Protein AF-A0A970M640-F1 (afdb_monomer_lite)

Foldseek 3Di:
DDDDDDDPPDPPVVVPPPPPCQAFADPVLLLLLLLLVCVQVVVFDQDDLVVLLVVLVVVLVVVLVVLVVVLVVVLVVLVVVLVVLQVVDDPPPVQPPDPPDPPDPDDRRADNVNSVVVSVVVNVVSVVVSVVSNVVSVVVSVVSSVVSVVSNVVRVVVSVVSSVVSSVVSVVVRHGSQLSVQSSPDNHPCSNPPVSD

Sequence (197 aa):
MNTNPLRGLLLTALLFGLAGCFPAANDDELSQMCENLIRVRAEIRVPVESELIAEIEADYTRRKEHLVNWKAREMKSWDDELDARIKALPPAGKAPKKAAATADGEEAPPTRAALEAEYAKKKQIGAEQFDSDIEALAPAKDLAMKAAREKVEAKKAEFAAAKKDCLDKARSTKVTRAQAQCRIEARDPDTYWNKCR

Structure (mmCIF, N/CA/C/O backbone):
data_AF-A0A970M640-F1
#
_entry.id   AF-A0A970M640-F1
#
loop_
_atom_site.group_PDB
_atom_site.id
_atom_site.type_symbol
_atom_site.label_atom_id
_atom_site.label_alt_id
_atom_site.label_comp_id
_atom_site.label_asym_id
_atom_site.label_entity_id
_atom_site.label_seq_id
_atom_site.pdbx_PDB_ins_code
_atom_site.Cartn_x
_atom_site.Cartn_y
_atom_site.Cartn_z
_atom_site.occupancy
_atom_site.B_iso_or_equiv
_atom_site.auth_seq_id
_atom_site.auth_comp_id
_atom_site.auth_asym_id
_atom_site.auth_atom_id
_atom_site.pdbx_PDB_model_num
ATOM 1 N N . MET A 1 1 ? -58.240 -10.510 80.362 1.00 36.94 1 MET A N 1
ATOM 2 C CA . MET A 1 1 ? -57.393 -11.600 79.836 1.00 36.94 1 MET A CA 1
ATOM 3 C C . MET A 1 1 ? -57.779 -11.854 78.389 1.00 36.94 1 MET A C 1
ATOM 5 O O . MET A 1 1 ? -58.962 -12.038 78.153 1.00 36.94 1 MET A O 1
ATOM 9 N N . ASN A 1 2 ? -56.770 -11.875 77.507 1.00 36.28 2 ASN A N 1
ATOM 10 C CA . ASN A 1 2 ? -56.717 -12.496 76.170 1.00 36.28 2 ASN A CA 1
ATOM 11 C C . ASN A 1 2 ? -57.642 -11.972 75.053 1.00 36.28 2 ASN A C 1
ATOM 13 O O . ASN A 1 2 ? -58.830 -11.807 75.268 1.00 36.28 2 ASN A O 1
ATOM 17 N N . THR A 1 3 ? -57.245 -11.804 73.785 1.00 43.50 3 THR A N 1
ATOM 18 C CA . THR A 1 3 ? -55.978 -11.496 73.078 1.00 43.50 3 THR A CA 1
ATOM 19 C C . THR A 1 3 ? -56.363 -11.300 71.597 1.00 43.50 3 THR A C 1
ATOM 21 O O . THR A 1 3 ? -57.001 -12.176 71.028 1.00 43.50 3 THR A O 1
ATOM 24 N N . ASN A 1 4 ? -55.932 -10.178 71.008 1.00 43.22 4 ASN A N 1
ATOM 25 C CA . ASN A 1 4 ? -55.575 -9.885 69.603 1.00 43.22 4 ASN A CA 1
ATOM 26 C C . ASN A 1 4 ? -56.477 -10.260 68.395 1.00 43.22 4 ASN A C 1
ATOM 28 O O . ASN A 1 4 ? -56.599 -11.434 68.044 1.00 43.22 4 ASN A O 1
ATOM 32 N N . PRO A 1 5 ? -56.878 -9.248 67.587 1.00 49.75 5 PRO A N 1
ATOM 33 C CA . PRO A 1 5 ? -57.231 -9.384 66.177 1.00 49.75 5 PRO A CA 1
ATOM 34 C C . PRO A 1 5 ? -56.005 -9.069 65.294 1.00 49.75 5 PRO A C 1
ATOM 36 O O . PRO A 1 5 ? -55.776 -7.929 64.913 1.00 49.75 5 PRO A O 1
ATOM 39 N N . LEU A 1 6 ? -55.184 -10.067 64.965 1.00 47.09 6 LEU A N 1
ATOM 40 C CA . LEU A 1 6 ? -54.030 -9.907 64.060 1.00 47.09 6 LEU A CA 1
ATOM 41 C C . LEU A 1 6 ? -53.882 -11.162 63.190 1.00 47.09 6 LEU A C 1
ATOM 43 O O . LEU A 1 6 ? -52.969 -11.964 63.360 1.00 47.09 6 LEU A O 1
ATOM 47 N N . ARG A 1 7 ? -54.828 -11.378 62.271 1.00 49.00 7 ARG A N 1
ATOM 48 C CA . ARG A 1 7 ? -54.709 -12.414 61.222 1.00 49.00 7 ARG A CA 1
ATOM 49 C C . ARG A 1 7 ? -55.055 -11.928 59.809 1.00 49.00 7 ARG A C 1
ATOM 51 O O . ARG A 1 7 ? -55.108 -12.734 58.893 1.00 49.00 7 ARG A O 1
ATOM 58 N N . GLY A 1 8 ? -55.241 -10.622 59.607 1.00 44.44 8 GLY A N 1
ATOM 59 C CA . GLY A 1 8 ? -55.666 -10.060 58.315 1.00 44.44 8 GLY A CA 1
ATOM 60 C C . GLY A 1 8 ? -54.593 -9.333 57.497 1.00 44.44 8 GLY A C 1
ATOM 61 O O . GLY A 1 8 ? -54.928 -8.764 56.468 1.00 44.44 8 GLY A O 1
ATOM 62 N N . LEU A 1 9 ? -53.330 -9.298 57.934 1.00 44.88 9 LEU A N 1
ATOM 63 C CA . LEU A 1 9 ? -52.321 -8.369 57.388 1.00 44.88 9 LEU A CA 1
ATOM 64 C C . LEU A 1 9 ? -51.018 -9.041 56.930 1.00 44.88 9 LEU A C 1
ATOM 66 O O . LEU A 1 9 ? -49.966 -8.414 56.917 1.00 44.88 9 LEU A O 1
ATOM 70 N N . LEU A 1 10 ? -51.078 -10.318 56.544 1.00 44.03 10 LEU A N 1
ATOM 71 C CA . LEU A 1 10 ? -49.895 -11.080 56.112 1.00 44.03 10 LEU A CA 1
ATOM 72 C C . LEU A 1 10 ? -49.950 -11.580 54.660 1.00 44.03 10 LEU A C 1
ATOM 74 O O . LEU A 1 10 ? -49.061 -12.317 54.250 1.00 44.03 10 LEU A O 1
ATOM 78 N N . LEU A 1 11 ? -50.937 -11.147 53.863 1.00 44.22 11 LEU A N 1
ATOM 79 C CA . LEU A 1 11 ? -51.023 -11.501 52.435 1.00 44.22 11 LEU A CA 1
ATOM 80 C C . LEU A 1 11 ? -50.794 -10.340 51.453 1.00 44.22 11 LEU A C 1
ATOM 82 O O . LEU A 1 11 ? -50.745 -10.567 50.250 1.00 44.22 11 LEU A O 1
ATOM 86 N N . THR A 1 12 ? -50.607 -9.109 51.931 1.00 47.12 12 THR A N 1
ATOM 87 C CA . THR A 1 12 ? -50.367 -7.933 51.070 1.00 47.12 12 THR A CA 1
ATOM 88 C C . THR A 1 12 ? -48.898 -7.514 50.978 1.00 47.12 12 THR A C 1
ATOM 90 O O . THR A 1 12 ? -48.547 -6.742 50.092 1.00 47.12 12 THR A O 1
ATOM 93 N N . ALA A 1 13 ? -48.009 -8.066 51.812 1.00 43.62 13 ALA A N 1
ATOM 94 C CA . ALA A 1 13 ? -46.574 -7.759 51.772 1.00 43.62 13 ALA A CA 1
ATOM 95 C C . ALA A 1 13 ? -45.778 -8.580 50.733 1.00 43.62 13 ALA A C 1
ATOM 97 O O . ALA A 1 13 ? -44.635 -8.246 50.437 1.00 43.62 13 ALA A O 1
ATOM 98 N N . LEU A 1 14 ? -46.370 -9.625 50.141 1.00 43.69 14 LEU A N 1
ATOM 99 C CA . LEU A 1 14 ? -45.707 -10.481 49.142 1.00 43.69 14 LEU A CA 1
ATOM 100 C C . LEU A 1 14 ? -45.929 -10.036 47.685 1.00 43.69 14 LEU A C 1
ATOM 102 O O . LEU A 1 14 ? -45.257 -10.541 46.794 1.00 43.69 14 LEU A O 1
ATOM 106 N N . LEU A 1 15 ? -46.812 -9.062 47.435 1.00 45.41 15 LEU A N 1
ATOM 107 C CA . LEU A 1 15 ? -47.087 -8.545 46.084 1.00 45.41 15 LEU A CA 1
ATOM 108 C C . LEU A 1 15 ? -46.339 -7.244 45.746 1.00 45.41 15 LEU A C 1
ATOM 110 O O . LEU A 1 15 ? -46.328 -6.837 44.590 1.00 45.41 15 LEU A O 1
ATOM 114 N N . PHE A 1 16 ? -45.654 -6.629 46.716 1.00 42.50 16 PHE A N 1
ATOM 115 C CA . PHE A 1 16 ? -44.828 -5.428 46.503 1.00 42.50 16 PHE A CA 1
ATOM 116 C C . PHE A 1 16 ? -43.310 -5.706 46.497 1.00 42.50 16 PHE A C 1
ATOM 118 O O . PHE A 1 16 ? -42.512 -4.779 46.397 1.00 42.50 16 PHE A O 1
ATOM 125 N N . GLY A 1 17 ? -42.900 -6.980 46.555 1.00 39.00 17 GLY A N 1
ATOM 126 C CA . GLY A 1 17 ? -41.495 -7.412 46.505 1.00 39.00 17 GLY A CA 1
ATOM 127 C C . GLY A 1 17 ? -40.932 -7.667 45.100 1.00 39.00 17 GLY A C 1
ATOM 128 O O . GLY A 1 17 ? -39.756 -7.984 44.974 1.00 39.00 17 GLY A O 1
ATOM 129 N N . LEU A 1 18 ? -41.732 -7.506 44.039 1.00 43.12 18 LEU A N 1
ATOM 130 C CA . LEU A 1 18 ? -41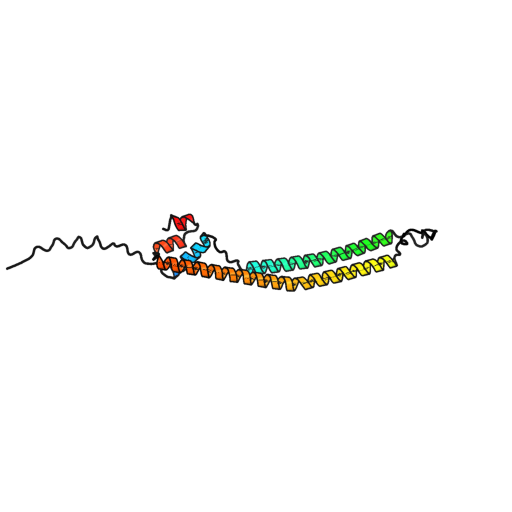.259 -7.495 42.647 1.00 43.12 18 LEU A CA 1
ATOM 131 C C . LEU A 1 18 ? -40.812 -6.081 42.241 1.00 43.12 18 LEU A C 1
ATOM 133 O O . LEU A 1 18 ? -41.150 -5.582 41.169 1.00 43.12 18 LEU A O 1
ATOM 137 N N . ALA A 1 19 ? -40.025 -5.421 43.094 1.00 47.81 19 ALA A N 1
ATOM 138 C CA . ALA A 1 19 ? -39.092 -4.425 42.593 1.00 47.81 19 ALA A CA 1
ATOM 139 C C . ALA A 1 19 ? -38.121 -5.201 41.695 1.00 47.81 19 ALA A C 1
ATOM 141 O O . ALA A 1 19 ? -37.244 -5.904 42.193 1.00 47.81 19 ALA A O 1
ATOM 142 N N . GLY A 1 20 ? -38.385 -5.174 40.386 1.00 48.38 20 GLY A N 1
ATOM 143 C CA . GLY A 1 20 ? -37.661 -5.900 39.348 1.00 48.38 20 GLY A CA 1
ATOM 144 C C . GLY A 1 20 ? -36.189 -5.517 39.328 1.00 48.38 20 GLY A C 1
ATOM 145 O O . GLY A 1 20 ? -35.756 -4.689 38.531 1.00 48.38 20 GLY A O 1
ATOM 146 N N . CYS A 1 21 ? -35.419 -6.127 40.224 1.00 60.81 21 CYS A N 1
ATOM 147 C CA . CYS A 1 21 ? -33.976 -6.034 40.273 1.00 60.81 21 CYS A CA 1
ATOM 148 C C . CYS A 1 21 ? -33.448 -6.921 39.144 1.00 60.81 21 CYS A C 1
ATOM 150 O O . CYS A 1 21 ? -33.045 -8.065 39.353 1.00 60.81 21 CYS A O 1
ATOM 152 N N . PHE A 1 22 ? -33.546 -6.425 37.910 1.00 71.81 22 PHE A N 1
ATOM 153 C CA . PHE A 1 22 ? -32.850 -7.049 36.798 1.00 71.81 22 PHE A CA 1
ATOM 154 C C . PHE A 1 22 ? -31.357 -7.033 37.132 1.00 71.81 22 PHE A C 1
ATOM 156 O O . PHE A 1 22 ? -30.834 -5.975 37.501 1.00 71.81 22 PHE A O 1
ATOM 163 N N . PRO A 1 23 ? -30.667 -8.182 37.055 1.00 84.94 23 PRO A N 1
ATOM 164 C CA . PRO A 1 23 ? -29.259 -8.240 37.404 1.00 84.94 23 PRO A CA 1
ATOM 165 C C . PRO A 1 23 ? -28.471 -7.273 36.515 1.00 84.94 23 PRO A C 1
ATOM 167 O O . PRO A 1 23 ? -28.708 -7.189 35.305 1.00 84.94 23 PRO A O 1
ATOM 170 N N . ALA A 1 24 ? -27.545 -6.531 37.124 1.00 88.44 24 ALA A N 1
ATOM 171 C CA . ALA A 1 24 ? -26.591 -5.713 36.387 1.00 88.44 24 ALA A CA 1
ATOM 172 C C . ALA A 1 24 ? -25.767 -6.606 35.446 1.00 88.44 24 ALA A C 1
ATOM 174 O O . ALA A 1 24 ? -25.471 -7.755 35.787 1.00 88.44 24 ALA A O 1
ATOM 175 N N . ALA A 1 25 ? -25.423 -6.089 34.267 1.00 92.50 25 ALA A N 1
ATOM 176 C CA . ALA A 1 25 ? -24.522 -6.790 33.361 1.00 92.50 25 ALA A CA 1
ATOM 177 C C . ALA A 1 25 ? -23.129 -6.918 33.997 1.00 92.50 25 ALA A C 1
ATOM 179 O O . ALA A 1 25 ? -22.665 -5.999 34.679 1.00 92.50 25 ALA A O 1
ATOM 180 N N . ASN A 1 26 ? -22.467 -8.052 33.777 1.00 93.88 26 ASN A N 1
ATOM 181 C CA . ASN A 1 26 ? -21.082 -8.231 34.213 1.00 93.88 26 ASN A CA 1
ATOM 182 C C . ASN A 1 26 ? -20.091 -7.558 33.239 1.00 93.88 26 ASN A C 1
ATOM 184 O O . ASN A 1 26 ? -20.469 -7.099 32.161 1.00 93.88 26 ASN A O 1
ATOM 188 N N . ASP A 1 27 ? -18.812 -7.495 33.613 1.00 92.50 27 ASP A N 1
ATOM 189 C CA . ASP A 1 27 ? -17.790 -6.811 32.809 1.00 92.50 27 ASP A CA 1
ATOM 190 C C . ASP A 1 27 ? -17.589 -7.429 31.416 1.00 92.50 27 ASP A C 1
ATOM 192 O O . ASP A 1 27 ? -17.362 -6.691 30.455 1.00 92.50 27 ASP A O 1
ATOM 196 N N . ASP A 1 28 ? -17.735 -8.748 31.275 1.00 95.69 28 ASP A N 1
ATOM 197 C CA . ASP A 1 28 ? -17.621 -9.428 29.982 1.00 95.69 28 ASP A CA 1
ATOM 198 C C . ASP A 1 28 ? -18.798 -9.078 29.062 1.00 95.69 28 ASP A C 1
ATOM 200 O O . ASP A 1 28 ? -18.599 -8.775 27.885 1.00 95.69 28 ASP A O 1
ATOM 204 N N . GLU A 1 29 ? -20.019 -9.048 29.600 1.00 95.00 29 GLU A N 1
ATOM 205 C CA . GLU A 1 29 ? -21.236 -8.648 28.887 1.00 95.00 29 GLU A CA 1
ATOM 206 C C . GLU A 1 29 ? -21.158 -7.177 28.458 1.00 95.00 29 GLU A C 1
ATOM 208 O O . GLU A 1 29 ? -21.464 -6.840 27.313 1.00 95.00 29 GLU A O 1
ATOM 213 N N . LEU A 1 30 ? -20.688 -6.289 29.337 1.00 95.19 30 LEU A N 1
ATOM 214 C CA . LEU A 1 30 ? -20.477 -4.879 29.002 1.00 95.19 30 LEU A CA 1
ATOM 215 C C . LEU A 1 30 ? -19.385 -4.702 27.938 1.00 95.19 30 LEU A C 1
ATOM 217 O O . LEU A 1 30 ? -19.545 -3.900 27.016 1.00 95.19 30 LEU A O 1
ATOM 221 N N . SER A 1 31 ? -18.299 -5.469 28.038 1.00 95.44 31 SER A N 1
ATOM 222 C CA . SER A 1 31 ? -17.196 -5.477 27.075 1.00 95.44 31 SER A CA 1
ATOM 223 C C . SER A 1 31 ? -17.670 -5.903 25.685 1.00 95.44 31 SER A C 1
ATOM 225 O O . SER A 1 31 ? -17.449 -5.169 24.722 1.00 95.44 31 SER A O 1
ATOM 227 N N . GLN A 1 32 ? -18.390 -7.024 25.586 1.00 95.50 32 GLN A N 1
ATOM 228 C CA . GLN A 1 32 ? -18.939 -7.529 24.323 1.00 95.50 32 GLN A CA 1
ATOM 229 C C . GLN A 1 32 ? -19.999 -6.589 23.740 1.00 95.50 32 GLN A C 1
ATOM 231 O O . GLN A 1 32 ? -20.018 -6.346 22.533 1.00 95.50 32 GLN A O 1
ATOM 236 N N . MET A 1 33 ? -20.857 -6.008 24.585 1.00 95.38 33 MET A N 1
ATOM 237 C CA . MET A 1 33 ? -21.838 -5.007 24.162 1.00 95.38 33 MET A CA 1
ATOM 238 C C . MET A 1 33 ? -21.145 -3.794 23.531 1.00 95.38 33 MET A C 1
ATOM 240 O O . MET A 1 33 ? -21.552 -3.337 22.463 1.00 95.38 33 MET A O 1
ATOM 244 N N . CYS A 1 34 ? -20.096 -3.277 24.175 1.00 94.75 34 CYS A N 1
ATOM 245 C CA . CYS A 1 34 ? -19.351 -2.120 23.688 1.00 94.75 34 CYS A CA 1
ATOM 246 C C . CYS A 1 34 ? -18.549 -2.416 22.417 1.00 94.75 34 CYS A C 1
ATOM 248 O O . CYS A 1 34 ? -18.514 -1.581 21.515 1.00 94.75 34 CYS A O 1
ATOM 250 N N . GLU A 1 35 ? -17.955 -3.604 22.295 1.00 92.88 35 GLU A N 1
ATOM 251 C CA . GLU A 1 35 ? -17.340 -4.044 21.037 1.00 92.88 35 GLU A CA 1
ATOM 252 C C . GLU A 1 35 ? -18.366 -4.122 19.911 1.00 92.88 35 GLU A C 1
ATOM 254 O O . GLU A 1 35 ? -18.118 -3.618 18.811 1.00 92.88 35 GLU A O 1
ATOM 259 N N . ASN A 1 36 ? -19.539 -4.703 20.191 1.00 91.88 36 ASN A N 1
ATOM 260 C CA . ASN A 1 36 ? -20.594 -4.758 19.198 1.00 91.88 36 ASN A CA 1
ATOM 261 C C . ASN A 1 36 ? -21.033 -3.347 18.813 1.00 91.88 36 ASN A C 1
ATOM 263 O O . ASN A 1 36 ? -21.089 -3.071 17.624 1.00 91.88 36 ASN A O 1
ATOM 267 N N . LEU A 1 37 ? -21.241 -2.433 19.767 1.00 91.25 37 LEU A N 1
ATOM 268 C CA . LEU A 1 37 ? -21.640 -1.050 19.491 1.00 91.25 37 LEU A CA 1
ATOM 269 C C . LEU A 1 37 ? -20.736 -0.365 18.460 1.00 91.25 37 LEU A C 1
ATOM 271 O O . LEU A 1 37 ? -21.229 0.184 17.471 1.00 91.25 37 LEU A O 1
ATOM 275 N N . ILE A 1 38 ? -19.423 -0.415 18.691 1.00 90.88 38 ILE A N 1
ATOM 276 C CA . ILE A 1 38 ? -18.422 0.201 17.810 1.00 90.88 38 ILE A CA 1
ATOM 277 C C . ILE A 1 38 ? -18.500 -0.428 16.413 1.00 90.88 38 ILE A C 1
ATOM 279 O O . ILE A 1 38 ? -18.426 0.273 15.400 1.00 90.88 38 ILE A O 1
ATOM 283 N N . ARG A 1 39 ? -18.727 -1.748 16.353 1.00 85.62 39 ARG A N 1
ATOM 284 C CA . ARG A 1 39 ? -18.902 -2.494 15.104 1.00 85.62 39 ARG A CA 1
ATOM 285 C C . ARG A 1 39 ? -20.193 -2.130 14.367 1.00 85.62 39 ARG A C 1
ATOM 287 O O . ARG A 1 39 ? -20.112 -1.830 13.179 1.00 85.62 39 ARG A O 1
ATOM 294 N N . VAL A 1 40 ? -21.364 -2.144 15.018 1.00 85.06 40 VAL A N 1
ATOM 295 C CA . VAL A 1 40 ? -22.657 -1.850 14.357 1.00 85.06 40 VAL A CA 1
ATOM 296 C C . VAL A 1 40 ? -22.751 -0.402 13.909 1.00 85.06 40 VAL A C 1
ATOM 298 O O . VAL A 1 40 ? -23.358 -0.129 12.878 1.00 85.06 40 VAL A O 1
ATOM 301 N N . ARG A 1 41 ? -22.122 0.529 14.633 1.00 81.06 41 ARG A N 1
ATOM 302 C CA . ARG A 1 41 ? -21.996 1.908 14.154 1.00 81.06 41 ARG A CA 1
ATOM 303 C C . ARG A 1 41 ? -21.001 2.063 13.003 1.00 81.06 41 ARG A C 1
ATOM 305 O O . ARG A 1 41 ? -20.998 3.105 12.357 1.00 81.06 41 ARG A O 1
ATOM 312 N N . ALA A 1 42 ? -20.164 1.052 12.756 1.00 74.25 42 ALA A N 1
ATOM 313 C CA . ALA A 1 42 ? -19.032 1.110 11.838 1.00 74.25 42 ALA A CA 1
ATOM 314 C C . ALA A 1 42 ? -18.112 2.323 12.090 1.00 74.25 42 ALA A C 1
ATOM 316 O O . ALA A 1 42 ? -17.447 2.787 11.166 1.00 74.25 42 ALA A O 1
ATOM 317 N N . GLU A 1 43 ? -18.068 2.822 13.332 1.00 73.62 43 GLU A N 1
ATOM 318 C CA . GLU A 1 43 ? -17.307 4.021 13.710 1.00 73.62 43 GLU A CA 1
ATOM 319 C C . GLU A 1 43 ? -15.810 3.801 13.511 1.00 73.62 43 GLU A C 1
ATOM 321 O O . GLU A 1 43 ? -15.103 4.678 13.020 1.00 73.62 43 GLU A O 1
ATOM 326 N N . ILE A 1 44 ? -15.335 2.604 13.860 1.00 82.25 44 ILE A N 1
ATOM 327 C CA . ILE A 1 44 ? -13.919 2.264 13.808 1.00 82.25 44 ILE A CA 1
ATOM 328 C C . ILE A 1 44 ? -13.778 0.874 13.201 1.00 82.25 44 ILE A C 1
ATOM 330 O O . ILE A 1 44 ? -14.177 -0.130 13.789 1.00 82.25 44 ILE A O 1
ATOM 334 N N . ARG A 1 45 ? -13.175 0.814 12.013 1.00 83.50 45 ARG A N 1
ATOM 335 C CA . ARG A 1 45 ? -12.705 -0.435 11.409 1.00 83.50 45 ARG A CA 1
ATOM 336 C C . ARG A 1 45 ? -11.200 -0.518 11.587 1.00 83.50 45 ARG A C 1
ATOM 338 O O . ARG A 1 45 ? -10.468 0.289 11.015 1.00 83.50 45 ARG A O 1
ATOM 345 N N . VAL A 1 46 ? -10.756 -1.486 12.381 1.00 86.81 46 VAL A N 1
ATOM 346 C CA . VAL A 1 46 ? -9.340 -1.844 12.479 1.00 86.81 46 VAL A CA 1
ATOM 347 C C . VAL A 1 46 ? -9.016 -2.731 11.274 1.00 86.81 46 VAL A C 1
ATOM 349 O O . VAL A 1 46 ? -9.625 -3.794 11.148 1.00 86.81 46 VAL A O 1
ATOM 352 N N . PRO A 1 47 ? -8.127 -2.308 10.359 1.00 88.88 47 PRO A N 1
ATOM 353 C CA . PRO A 1 47 ? -7.729 -3.145 9.234 1.00 88.88 47 PRO A CA 1
ATOM 354 C C . PRO A 1 47 ? -7.043 -4.426 9.715 1.00 88.88 47 PRO A C 1
ATOM 356 O O . PRO A 1 47 ? -6.360 -4.417 10.742 1.00 88.88 47 PRO A O 1
ATOM 359 N N . VAL A 1 48 ? -7.176 -5.506 8.947 1.00 92.38 48 VAL A N 1
ATOM 360 C CA . VAL A 1 48 ? -6.422 -6.734 9.198 1.00 92.38 48 VAL A CA 1
ATOM 361 C C . VAL A 1 48 ? -4.990 -6.524 8.710 1.00 92.38 48 VAL A C 1
ATOM 363 O O . VAL A 1 48 ? -4.745 -6.303 7.527 1.00 92.38 48 VAL A O 1
ATOM 366 N N . GLU A 1 49 ? -4.029 -6.574 9.629 1.00 92.38 49 GLU A N 1
ATOM 367 C CA . GLU A 1 49 ? -2.626 -6.268 9.326 1.00 92.38 49 GLU A CA 1
ATOM 368 C C . GLU A 1 49 ? -2.043 -7.188 8.247 1.00 92.38 49 GLU A C 1
ATOM 370 O O . GLU A 1 49 ? -1.376 -6.714 7.331 1.00 92.38 49 GLU A O 1
ATOM 375 N N . SER A 1 50 ? -2.340 -8.488 8.309 1.00 93.50 50 SER A N 1
ATOM 376 C CA . SER A 1 50 ? -1.851 -9.461 7.328 1.00 93.50 50 SER A CA 1
ATOM 377 C C . SER A 1 50 ? -2.374 -9.200 5.915 1.00 93.50 50 SER A C 1
ATOM 379 O O . SER A 1 50 ? -1.654 -9.456 4.957 1.00 93.50 50 SER A O 1
ATOM 381 N N . GLU A 1 51 ? -3.597 -8.678 5.775 1.00 95.31 51 GLU A N 1
ATOM 382 C CA . GLU A 1 51 ? -4.161 -8.317 4.467 1.00 95.31 51 GLU A CA 1
ATOM 383 C C . GLU A 1 51 ? -3.419 -7.114 3.878 1.00 95.31 51 GLU A C 1
ATOM 385 O O . GLU A 1 51 ? -2.978 -7.167 2.734 1.00 95.31 51 GLU A O 1
ATOM 390 N N . LEU A 1 52 ? -3.180 -6.073 4.684 1.00 94.25 52 LEU A N 1
ATOM 391 C CA . LEU A 1 52 ? -2.408 -4.905 4.250 1.00 94.25 52 LEU A CA 1
ATOM 392 C C . LEU A 1 52 ? -0.968 -5.269 3.867 1.00 94.25 52 LEU A C 1
ATOM 394 O O . LEU A 1 52 ? -0.449 -4.771 2.870 1.00 94.25 52 LEU A O 1
ATOM 398 N N . ILE A 1 53 ? -0.317 -6.139 4.644 1.00 94.62 53 ILE A N 1
ATOM 399 C CA . ILE A 1 53 ? 1.030 -6.632 4.327 1.00 94.62 53 ILE A CA 1
ATOM 400 C C . ILE A 1 53 ? 1.012 -7.392 2.995 1.00 94.62 53 ILE A C 1
ATOM 402 O O . ILE A 1 53 ? 1.831 -7.102 2.124 1.00 94.62 53 ILE A O 1
ATOM 406 N N . ALA A 1 54 ? 0.059 -8.307 2.800 1.00 95.88 54 ALA A N 1
ATOM 407 C CA . ALA A 1 54 ? -0.061 -9.072 1.561 1.00 95.88 54 ALA A CA 1
ATOM 408 C C . ALA A 1 54 ? -0.306 -8.171 0.336 1.00 95.88 54 ALA A C 1
ATOM 410 O O . ALA A 1 54 ? 0.280 -8.398 -0.724 1.00 95.88 54 ALA A O 1
ATOM 411 N N . GLU A 1 55 ? -1.117 -7.116 0.470 1.00 96.88 55 GLU A N 1
ATOM 412 C CA . GLU A 1 55 ? -1.326 -6.123 -0.591 1.00 96.88 55 GLU A CA 1
ATOM 413 C C . GLU A 1 55 ? -0.024 -5.403 -0.972 1.00 96.88 55 GLU A C 1
ATOM 415 O O . GLU A 1 55 ? 0.272 -5.249 -2.160 1.00 96.88 55 GLU A O 1
ATOM 420 N N . ILE A 1 56 ? 0.783 -5.008 0.018 1.00 97.38 56 ILE A N 1
ATOM 421 C CA . ILE A 1 56 ? 2.072 -4.339 -0.211 1.00 97.38 56 ILE A CA 1
ATOM 422 C C . ILE A 1 56 ? 3.076 -5.292 -0.877 1.00 97.38 56 ILE A C 1
ATOM 424 O O . ILE A 1 56 ? 3.793 -4.888 -1.794 1.00 97.38 56 ILE A O 1
ATOM 428 N N . GLU A 1 57 ? 3.131 -6.561 -0.464 1.00 97.31 57 GLU A N 1
ATOM 429 C CA . GLU A 1 57 ? 3.994 -7.570 -1.098 1.00 97.31 57 GLU A CA 1
ATOM 430 C C . GLU A 1 57 ? 3.590 -7.845 -2.552 1.00 97.31 57 GLU A C 1
ATOM 432 O O . GLU A 1 57 ? 4.450 -7.945 -3.438 1.00 97.31 57 GLU A O 1
ATOM 437 N N . ALA A 1 58 ? 2.285 -7.917 -2.818 1.00 97.56 58 ALA A N 1
ATOM 438 C CA . ALA A 1 58 ? 1.755 -8.088 -4.164 1.00 97.56 58 ALA A CA 1
ATOM 439 C C . ALA A 1 58 ? 2.061 -6.873 -5.055 1.00 97.56 58 ALA A C 1
ATOM 441 O O . ALA A 1 58 ? 2.435 -7.041 -6.218 1.00 97.56 58 ALA A O 1
ATOM 442 N N . ASP A 1 59 ? 1.934 -5.651 -4.530 1.00 97.25 59 ASP A N 1
ATOM 443 C CA . ASP A 1 59 ? 2.297 -4.428 -5.253 1.00 97.25 59 ASP A CA 1
ATOM 444 C C . ASP A 1 59 ? 3.801 -4.373 -5.559 1.00 97.25 59 ASP A C 1
ATOM 446 O O . ASP A 1 59 ? 4.187 -4.151 -6.708 1.00 97.25 59 ASP A O 1
ATOM 450 N N . TYR A 1 60 ? 4.657 -4.675 -4.577 1.00 97.25 60 TYR A N 1
ATOM 451 C CA . TYR A 1 60 ? 6.106 -4.760 -4.776 1.00 97.25 60 TYR A CA 1
ATOM 452 C C . TYR A 1 60 ? 6.473 -5.747 -5.893 1.00 97.25 60 TYR A C 1
ATOM 454 O O . TYR A 1 60 ? 7.239 -5.409 -6.801 1.00 97.25 60 TYR A O 1
ATOM 462 N N . THR A 1 61 ? 5.889 -6.947 -5.864 1.00 96.75 61 THR A N 1
ATOM 463 C CA . THR A 1 61 ? 6.133 -7.985 -6.876 1.00 96.75 61 THR A CA 1
ATOM 464 C C . THR A 1 61 ? 5.705 -7.512 -8.263 1.00 96.75 61 THR A C 1
ATOM 466 O O . THR A 1 61 ? 6.491 -7.569 -9.209 1.00 96.75 61 THR A O 1
ATOM 469 N N . ARG A 1 62 ? 4.500 -6.942 -8.373 1.00 97.56 62 ARG A N 1
ATOM 470 C CA . ARG A 1 62 ? 3.955 -6.419 -9.632 1.00 97.56 62 ARG A CA 1
ATOM 471 C C . ARG A 1 62 ? 4.820 -5.308 -10.224 1.00 97.56 62 ARG A C 1
ATOM 473 O O . ARG A 1 62 ? 5.073 -5.302 -11.427 1.00 97.56 62 ARG A O 1
ATOM 480 N N . ARG A 1 63 ? 5.286 -4.365 -9.398 1.00 96.12 63 ARG A N 1
ATOM 481 C CA . ARG A 1 63 ? 6.164 -3.270 -9.845 1.00 96.12 63 ARG A CA 1
ATOM 482 C C . ARG A 1 63 ? 7.515 -3.791 -10.311 1.00 96.12 63 ARG A C 1
ATOM 484 O O . ARG A 1 63 ? 7.999 -3.370 -11.358 1.00 96.12 63 ARG A O 1
ATOM 491 N N . LYS A 1 64 ? 8.095 -4.745 -9.581 1.00 96.62 64 LYS A N 1
ATOM 492 C CA . LYS A 1 64 ? 9.355 -5.385 -9.965 1.00 96.62 64 LYS A CA 1
ATOM 493 C C . LYS A 1 64 ? 9.235 -6.093 -11.317 1.00 96.62 64 LYS A C 1
ATOM 495 O O . LYS A 1 64 ? 10.064 -5.873 -12.196 1.00 96.62 64 LYS A O 1
ATOM 500 N N . GLU A 1 65 ? 8.190 -6.894 -11.511 1.00 96.50 65 GLU A N 1
ATOM 501 C CA . GLU A 1 65 ? 7.916 -7.556 -12.793 1.00 96.50 65 GLU A CA 1
ATOM 502 C C . GLU A 1 65 ? 7.688 -6.549 -13.921 1.00 96.50 65 GLU A C 1
ATOM 504 O O . GLU A 1 65 ? 8.199 -6.724 -15.028 1.00 96.50 65 GLU A O 1
ATOM 509 N N . HIS A 1 66 ? 6.950 -5.471 -13.646 1.00 95.75 66 HIS A N 1
ATOM 510 C CA . HIS A 1 66 ? 6.724 -4.410 -14.617 1.00 95.75 66 HIS A CA 1
ATOM 511 C C . HIS A 1 66 ? 8.038 -3.786 -15.095 1.00 95.75 66 HIS A C 1
ATOM 513 O O . HIS A 1 66 ? 8.228 -3.663 -16.305 1.00 95.75 66 HIS A O 1
ATOM 519 N N . LEU A 1 67 ? 8.951 -3.449 -14.178 1.00 95.75 67 LEU A N 1
ATOM 520 C CA . LEU A 1 67 ? 10.258 -2.884 -14.516 1.00 95.75 67 LEU A CA 1
ATOM 521 C C . LEU A 1 67 ? 11.108 -3.863 -15.328 1.00 95.75 67 LEU A C 1
ATOM 523 O O . LEU A 1 67 ? 11.701 -3.470 -16.330 1.00 95.75 67 LEU A O 1
ATOM 527 N N . VAL A 1 68 ? 11.155 -5.143 -14.939 1.00 95.00 68 VAL A N 1
ATOM 528 C CA . VAL A 1 68 ? 11.919 -6.169 -15.676 1.00 95.00 68 VAL A CA 1
ATOM 529 C C . VAL A 1 68 ? 11.394 -6.303 -17.105 1.00 95.00 68 VAL A C 1
ATOM 531 O O . VAL A 1 68 ? 12.166 -6.281 -18.066 1.00 95.00 68 VAL A O 1
ATOM 534 N N . ASN A 1 69 ? 10.072 -6.373 -17.254 1.00 95.69 69 ASN A N 1
ATOM 535 C CA . ASN A 1 69 ? 9.427 -6.436 -18.560 1.00 95.69 69 ASN A CA 1
ATOM 536 C C . ASN A 1 69 ? 9.651 -5.156 -19.371 1.00 95.69 69 ASN A C 1
ATOM 538 O O . ASN A 1 69 ? 9.850 -5.224 -20.582 1.00 95.69 69 ASN A O 1
ATOM 542 N N . TRP A 1 70 ? 9.621 -3.992 -18.723 1.00 94.12 70 TRP A N 1
ATOM 543 C CA . TRP A 1 70 ? 9.917 -2.714 -19.356 1.00 94.12 70 TRP A CA 1
ATOM 544 C C . TRP A 1 70 ? 11.354 -2.672 -19.887 1.00 94.12 70 TRP A C 1
ATOM 546 O O . TRP A 1 70 ? 11.523 -2.431 -21.080 1.00 94.12 70 TRP A O 1
ATOM 556 N N . LYS A 1 71 ? 12.363 -3.037 -19.079 1.00 94.25 71 LYS A N 1
ATOM 557 C CA . LYS A 1 71 ? 13.773 -3.101 -19.513 1.00 94.25 71 LYS A CA 1
ATOM 558 C C . LYS A 1 71 ? 13.939 -4.005 -20.728 1.00 94.25 71 LYS A C 1
ATOM 560 O O . LYS A 1 71 ? 14.573 -3.615 -21.702 1.00 94.25 71 LYS A O 1
ATOM 565 N N . ALA A 1 72 ? 13.351 -5.201 -20.694 1.00 94.06 72 ALA A N 1
ATOM 566 C CA . ALA A 1 72 ? 13.442 -6.143 -21.806 1.00 94.06 72 ALA A CA 1
ATOM 567 C C . ALA A 1 72 ? 12.829 -5.579 -23.100 1.00 94.06 72 ALA A C 1
ATOM 569 O O . ALA A 1 72 ? 13.412 -5.736 -24.174 1.00 94.06 72 ALA A O 1
ATOM 570 N N . ARG A 1 73 ? 11.676 -4.899 -23.006 1.00 95.06 73 ARG A N 1
ATOM 571 C CA . ARG A 1 73 ? 11.031 -4.261 -24.163 1.00 95.06 73 ARG A CA 1
ATOM 572 C C . ARG A 1 73 ? 11.841 -3.086 -24.702 1.00 95.06 73 ARG A C 1
ATOM 574 O O . ARG A 1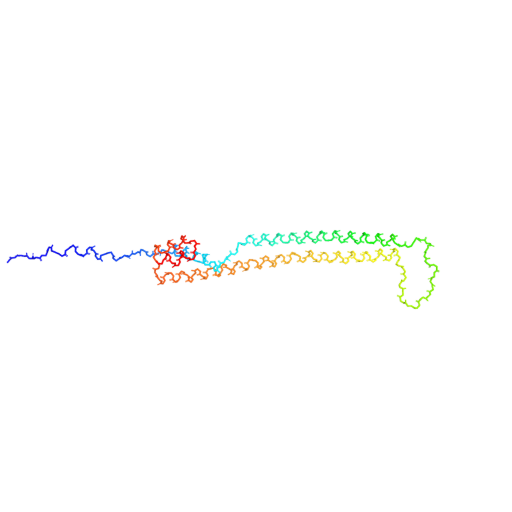 73 ? 12.045 -3.031 -25.908 1.00 95.06 73 ARG A O 1
ATOM 581 N N . GLU A 1 74 ? 12.314 -2.191 -23.840 1.00 94.25 74 GLU A N 1
ATOM 582 C CA . GLU A 1 74 ? 13.076 -1.008 -24.260 1.00 94.25 74 GLU A CA 1
ATOM 583 C C . GLU A 1 74 ? 14.396 -1.397 -24.924 1.00 94.25 74 GLU A C 1
ATOM 585 O O . GLU A 1 74 ? 14.664 -0.958 -26.041 1.00 94.25 74 GLU A O 1
ATOM 590 N N . MET A 1 75 ? 15.172 -2.296 -24.303 1.00 92.50 75 MET A N 1
ATOM 591 C CA . MET A 1 75 ? 16.454 -2.747 -24.858 1.00 92.50 75 MET A CA 1
ATOM 592 C C . MET A 1 75 ? 16.277 -3.358 -26.246 1.00 92.50 75 MET A C 1
ATOM 594 O O . MET A 1 75 ? 17.047 -3.046 -27.150 1.00 92.50 75 MET A O 1
ATOM 598 N N . LYS A 1 76 ? 15.229 -4.172 -26.425 1.00 94.50 76 LYS A N 1
ATOM 599 C CA . LYS A 1 76 ? 14.884 -4.729 -27.731 1.00 94.50 76 LYS A CA 1
ATOM 600 C C . LYS A 1 76 ? 14.450 -3.641 -28.714 1.00 94.50 76 LYS A C 1
ATOM 602 O O . LYS A 1 76 ? 14.900 -3.647 -29.850 1.00 94.50 76 LYS A O 1
ATOM 607 N N . SER A 1 77 ? 13.599 -2.709 -28.286 1.00 96.12 77 SER A N 1
ATOM 608 C CA . SER A 1 77 ? 13.105 -1.643 -29.162 1.00 96.12 77 SER A CA 1
ATOM 609 C C . SER A 1 77 ? 14.238 -0.769 -29.699 1.00 96.12 77 SER A C 1
ATOM 611 O O . SER A 1 77 ? 14.211 -0.383 -30.861 1.00 96.12 77 SER A O 1
ATOM 613 N N . TRP A 1 78 ? 15.265 -0.514 -28.884 1.00 95.19 78 TRP A N 1
ATOM 614 C CA . TRP A 1 78 ? 16.443 0.245 -29.291 1.00 95.19 78 TRP A CA 1
ATOM 615 C C . TRP A 1 78 ? 17.342 -0.547 -30.240 1.00 95.19 78 TRP A C 1
ATOM 617 O O . TRP A 1 78 ? 17.893 0.045 -31.165 1.00 95.19 78 TRP A O 1
ATOM 627 N N . ASP A 1 79 ? 17.457 -1.866 -30.059 1.00 95.25 79 A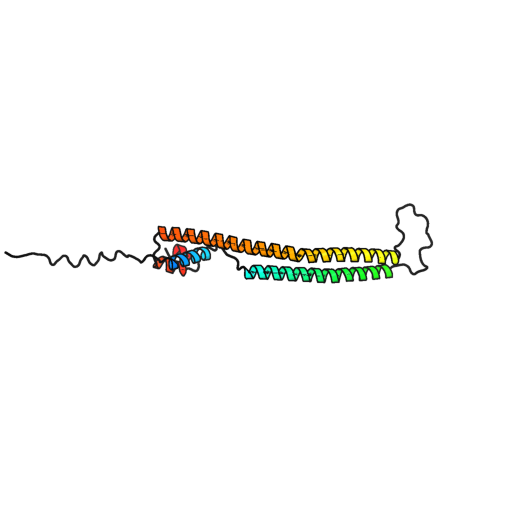SP A N 1
ATOM 628 C CA . ASP A 1 79 ? 18.163 -2.734 -31.009 1.00 95.25 79 ASP A CA 1
ATOM 629 C C . ASP A 1 79 ? 17.440 -2.776 -32.369 1.00 95.25 79 ASP A C 1
ATOM 631 O O . ASP A 1 79 ? 18.068 -2.588 -33.411 1.00 95.25 79 ASP A O 1
ATOM 635 N N . ASP A 1 80 ? 16.111 -2.921 -32.364 1.00 96.69 80 ASP A N 1
ATOM 636 C CA . ASP A 1 80 ? 15.281 -2.903 -33.576 1.00 96.69 80 ASP A CA 1
ATOM 637 C C . ASP A 1 80 ? 15.362 -1.537 -34.300 1.00 96.69 80 ASP A C 1
ATOM 639 O O . ASP A 1 80 ? 15.435 -1.467 -35.532 1.00 96.69 80 ASP A O 1
ATOM 643 N N . GLU A 1 81 ? 15.378 -0.436 -33.540 1.00 95.25 81 GLU A N 1
ATOM 644 C CA . GLU A 1 81 ? 15.510 0.932 -34.052 1.00 95.25 81 GLU A CA 1
ATOM 645 C C . GLU A 1 81 ? 16.895 1.173 -34.682 1.00 95.25 81 GLU A C 1
ATOM 647 O O . GLU A 1 81 ? 16.982 1.719 -35.789 1.00 95.25 81 GLU A O 1
ATOM 652 N N . LEU A 1 82 ? 17.972 0.716 -34.031 1.00 94.81 82 LEU A N 1
ATOM 653 C CA . LEU A 1 82 ? 19.332 0.775 -34.572 1.00 94.81 82 LEU A CA 1
ATOM 654 C C . LEU A 1 82 ? 19.431 0.007 -35.896 1.00 94.81 82 LEU A C 1
ATOM 656 O O . LEU A 1 82 ? 19.928 0.550 -36.886 1.00 94.81 82 LEU A O 1
ATOM 660 N N . ASP A 1 83 ? 18.910 -1.219 -35.947 1.00 94.88 83 ASP A N 1
ATOM 661 C CA . ASP A 1 83 ? 18.901 -2.049 -37.153 1.00 94.88 83 ASP A CA 1
ATOM 662 C C . ASP A 1 83 ? 18.161 -1.376 -38.314 1.00 94.88 83 ASP A C 1
ATOM 664 O O . ASP A 1 83 ? 18.621 -1.408 -39.462 1.00 94.88 83 ASP A O 1
ATOM 668 N N . ALA A 1 84 ? 17.016 -0.749 -38.034 1.00 94.94 84 ALA A N 1
ATOM 669 C CA . ALA A 1 84 ? 16.259 -0.003 -39.031 1.00 94.94 84 ALA A CA 1
ATOM 670 C C . ALA A 1 84 ? 17.054 1.201 -39.561 1.00 94.94 84 ALA A C 1
ATOM 672 O O . ALA A 1 84 ? 17.120 1.405 -40.778 1.00 94.94 84 ALA A O 1
ATOM 673 N N . ARG A 1 85 ? 17.712 1.966 -38.677 1.00 91.50 85 ARG A N 1
ATOM 674 C CA . ARG A 1 85 ? 18.530 3.124 -39.075 1.00 91.50 85 ARG A CA 1
ATOM 675 C C . ARG A 1 85 ? 19.771 2.709 -39.859 1.00 91.50 85 ARG A C 1
ATOM 677 O O . ARG A 1 85 ? 20.071 3.350 -40.861 1.00 91.50 85 ARG A O 1
ATOM 684 N N . ILE A 1 86 ? 20.439 1.613 -39.486 1.00 91.38 86 ILE A N 1
ATOM 685 C CA . ILE A 1 86 ? 21.571 1.058 -40.246 1.00 91.38 86 ILE A CA 1
ATOM 686 C C . ILE A 1 86 ? 21.124 0.607 -41.643 1.00 91.38 86 ILE A C 1
ATOM 688 O O . ILE A 1 86 ? 21.809 0.904 -42.620 1.00 91.38 86 ILE A O 1
ATOM 692 N N . LYS A 1 87 ? 19.974 -0.071 -41.769 1.00 90.00 87 LYS A N 1
ATOM 693 C CA . LYS A 1 87 ? 19.417 -0.488 -43.074 1.00 90.00 87 LYS A CA 1
ATOM 694 C C . LYS A 1 87 ? 19.036 0.696 -43.966 1.00 90.00 87 LYS A C 1
ATOM 696 O O . LYS A 1 87 ? 19.085 0.566 -45.185 1.00 90.00 87 LYS A O 1
ATOM 701 N N . ALA A 1 88 ? 18.660 1.826 -43.370 1.00 88.25 88 ALA A N 1
ATOM 702 C CA . ALA A 1 88 ? 18.333 3.056 -44.084 1.00 88.25 88 ALA A CA 1
ATOM 703 C C . ALA A 1 88 ? 19.571 3.857 -44.535 1.00 88.25 88 ALA A C 1
ATOM 705 O O . ALA A 1 88 ? 19.426 4.813 -45.300 1.00 88.25 88 ALA A O 1
ATOM 706 N N . LEU A 1 89 ? 20.784 3.491 -44.092 1.00 84.75 89 LEU A N 1
ATOM 707 C CA . LEU A 1 89 ? 22.004 4.165 -44.530 1.00 84.75 89 LEU A CA 1
ATOM 708 C C . LEU A 1 89 ? 22.266 3.926 -46.026 1.00 84.75 89 LEU A C 1
ATOM 710 O O . LEU A 1 89 ? 22.071 2.814 -46.526 1.00 84.75 89 LEU A O 1
ATOM 714 N N . PRO A 1 90 ? 22.761 4.940 -46.761 1.00 78.62 90 PRO A N 1
ATOM 715 C CA . PRO A 1 90 ? 23.138 4.760 -48.155 1.00 78.62 90 PRO A CA 1
ATOM 716 C C . PRO A 1 90 ? 24.245 3.697 -48.283 1.00 78.62 90 PRO A C 1
ATOM 718 O O . PRO A 1 90 ? 25.152 3.643 -47.448 1.00 78.62 90 PRO A O 1
ATOM 721 N N . PRO A 1 91 ? 24.216 2.856 -49.336 1.00 71.06 91 PRO A N 1
ATOM 722 C CA . PRO A 1 91 ? 25.221 1.819 -49.530 1.00 71.06 91 PRO A CA 1
ATOM 723 C C . PRO A 1 91 ? 26.618 2.436 -49.658 1.00 71.06 91 PRO A C 1
ATOM 725 O O . PRO A 1 91 ? 26.797 3.481 -50.296 1.00 71.06 91 PRO A O 1
ATOM 728 N N . ALA A 1 92 ? 27.614 1.770 -49.067 1.00 60.56 92 ALA A N 1
ATOM 729 C CA . ALA A 1 92 ? 29.007 2.204 -49.101 1.00 60.56 92 ALA A CA 1
ATOM 730 C C . ALA A 1 92 ? 29.445 2.491 -50.552 1.00 60.56 92 ALA A C 1
ATOM 732 O O . ALA A 1 92 ? 29.324 1.639 -51.430 1.00 60.56 92 ALA A O 1
ATOM 733 N N . GLY A 1 93 ? 29.900 3.721 -50.815 1.00 53.97 93 GLY A N 1
ATOM 734 C CA . GLY A 1 93 ? 30.289 4.186 -52.155 1.00 53.97 93 GLY A CA 1
ATOM 735 C C . GLY A 1 93 ? 29.237 5.011 -52.912 1.00 53.97 93 GLY A C 1
ATOM 736 O O . GLY A 1 93 ? 29.566 5.596 -53.942 1.00 53.97 93 GLY A O 1
ATOM 737 N N . LYS A 1 94 ? 28.006 5.139 -52.392 1.00 53.72 94 LYS A N 1
ATOM 738 C CA . LYS A 1 94 ? 26.997 6.119 -52.846 1.00 53.72 94 LYS A CA 1
ATOM 739 C C . LYS A 1 94 ? 26.742 7.209 -51.799 1.00 53.72 94 LYS A C 1
ATOM 741 O O . LYS A 1 94 ? 25.625 7.703 -51.675 1.00 53.72 94 LYS A O 1
ATOM 746 N N . ALA A 1 95 ? 27.771 7.587 -51.038 1.00 54.72 95 ALA A N 1
ATOM 747 C CA . ALA A 1 95 ? 27.714 8.835 -50.286 1.00 54.72 95 ALA A CA 1
ATOM 748 C C . ALA A 1 95 ? 27.459 9.978 -51.291 1.00 54.72 95 ALA A C 1
ATOM 750 O O . ALA A 1 95 ? 28.082 9.975 -52.362 1.00 54.72 95 ALA A O 1
ATOM 751 N N . PRO A 1 96 ? 26.529 10.909 -51.022 1.00 52.16 96 PRO A N 1
ATOM 752 C CA . PRO A 1 96 ? 26.221 11.984 -51.956 1.00 52.16 96 PRO A CA 1
ATOM 753 C C . PRO A 1 96 ? 27.511 12.723 -52.336 1.00 52.16 96 PRO A C 1
ATOM 755 O O . PRO A 1 96 ? 28.217 13.257 -51.482 1.00 52.16 96 PRO A O 1
ATOM 758 N N . LYS A 1 97 ? 27.847 12.729 -53.635 1.00 51.72 97 LYS A N 1
ATOM 759 C CA . LYS A 1 97 ? 28.952 13.510 -54.216 1.00 51.72 97 LYS A CA 1
ATOM 760 C C . LYS A 1 97 ? 28.603 15.002 -54.161 1.00 51.72 97 LYS A C 1
ATOM 762 O O . LYS A 1 97 ? 28.327 15.610 -55.188 1.00 51.72 97 LYS A O 1
ATOM 767 N N . LYS A 1 98 ? 28.564 15.579 -52.965 1.00 47.69 98 LYS A N 1
ATOM 768 C CA . LYS A 1 98 ? 28.693 17.014 -52.703 1.00 47.69 98 LYS A CA 1
ATOM 769 C C . LYS A 1 98 ? 28.822 17.205 -51.194 1.00 47.69 98 LYS A C 1
ATOM 771 O O . LYS A 1 98 ? 27.851 17.469 -50.503 1.00 47.69 98 LYS A O 1
ATOM 776 N N . ALA A 1 99 ? 30.059 17.161 -50.711 1.00 47.84 99 ALA A N 1
ATOM 777 C CA . ALA A 1 99 ? 30.470 18.108 -49.684 1.00 47.84 99 ALA A CA 1
ATOM 778 C C . ALA A 1 99 ? 30.601 19.479 -50.375 1.00 47.84 99 ALA A C 1
ATOM 780 O O . ALA A 1 99 ? 31.697 19.947 -50.666 1.00 47.84 99 ALA A O 1
ATOM 781 N N . ALA A 1 100 ? 29.472 20.065 -50.780 1.00 42.72 100 ALA A N 1
ATOM 782 C CA . ALA A 1 100 ? 29.416 21.500 -50.990 1.00 42.72 100 ALA A CA 1
ATOM 783 C C . ALA A 1 100 ? 29.150 22.072 -49.605 1.00 42.72 100 ALA A C 1
ATOM 785 O O . ALA A 1 100 ? 28.194 21.649 -48.965 1.00 42.72 100 ALA A O 1
ATOM 786 N N . ALA A 1 101 ? 30.023 22.958 -49.133 1.00 49.72 101 ALA A N 1
ATOM 787 C CA . ALA A 1 101 ? 29.803 23.697 -47.903 1.00 49.72 101 ALA A CA 1
ATOM 788 C C . ALA A 1 101 ? 28.436 24.393 -47.985 1.00 49.72 101 ALA A C 1
ATOM 790 O O . ALA A 1 101 ? 28.295 25.411 -48.663 1.00 49.72 101 ALA A O 1
ATOM 791 N N . THR A 1 102 ? 27.423 23.817 -47.347 1.00 44.56 102 THR A N 1
ATOM 792 C CA . THR A 1 102 ? 26.189 24.514 -47.028 1.00 44.56 102 THR A CA 1
ATOM 793 C C . THR A 1 102 ? 26.453 25.263 -45.734 1.00 44.56 102 THR A C 1
ATOM 795 O O . THR A 1 102 ? 26.583 24.699 -44.650 1.00 44.56 102 THR A O 1
ATOM 798 N N . ALA A 1 103 ? 26.624 26.572 -45.881 1.00 50.19 103 ALA A N 1
ATOM 799 C CA . ALA A 1 103 ? 26.351 27.505 -44.810 1.00 50.19 103 ALA A CA 1
ATOM 800 C C . ALA A 1 103 ? 24.853 27.385 -44.505 1.00 50.19 103 ALA A C 1
ATOM 802 O O . ALA A 1 103 ? 24.066 27.968 -45.230 1.00 50.19 103 ALA A O 1
ATOM 803 N N . ASP A 1 104 ? 24.503 26.497 -43.574 1.00 46.56 104 ASP A N 1
ATOM 804 C CA . ASP A 1 104 ? 23.256 26.436 -42.796 1.00 46.56 104 ASP A CA 1
ATOM 805 C C . ASP A 1 104 ? 23.194 25.059 -42.123 1.00 46.56 104 ASP A C 1
ATOM 807 O O . ASP A 1 104 ? 22.608 24.139 -42.670 1.00 46.56 104 ASP A O 1
ATOM 811 N N . GLY A 1 105 ? 23.864 24.904 -40.972 1.00 47.56 105 GLY A N 1
ATOM 812 C CA . GLY A 1 105 ? 23.545 23.947 -39.893 1.00 47.56 105 GLY A CA 1
ATOM 813 C C . GLY A 1 105 ? 23.163 22.486 -40.199 1.00 47.56 105 GLY A C 1
ATOM 814 O O . GLY A 1 105 ? 22.618 21.840 -39.309 1.00 47.56 105 GLY A O 1
ATOM 815 N N . GLU A 1 106 ? 23.396 21.957 -41.399 1.00 46.50 106 GLU A N 1
ATOM 816 C CA . GLU A 1 106 ? 22.891 20.647 -41.807 1.00 46.50 106 GLU A CA 1
ATOM 817 C C . GLU A 1 106 ? 23.918 19.566 -41.455 1.00 46.50 106 GLU A C 1
ATOM 819 O O . GLU A 1 106 ? 25.000 19.461 -42.040 1.00 46.50 106 GLU A O 1
ATOM 824 N N . GLU A 1 107 ? 23.591 18.810 -40.409 1.00 49.94 107 GLU A N 1
A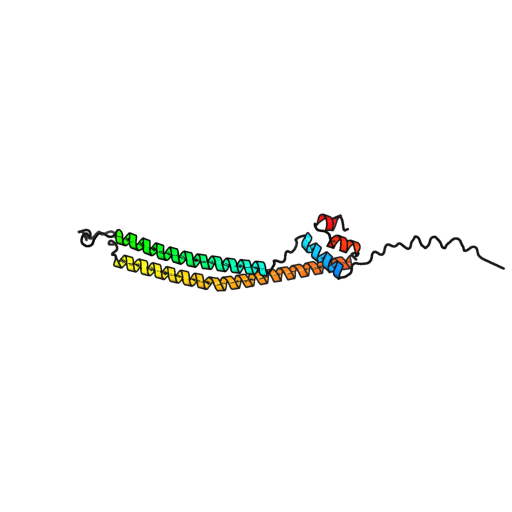TOM 825 C CA . GLU A 1 107 ? 24.420 17.757 -39.836 1.00 49.94 107 GLU A CA 1
ATOM 826 C C . GLU A 1 107 ? 24.669 16.658 -40.882 1.00 49.94 107 GLU A C 1
ATOM 828 O O . GLU A 1 107 ? 23.740 16.154 -41.519 1.00 49.94 107 GLU A O 1
ATOM 833 N N . ALA A 1 108 ? 25.940 16.300 -41.096 1.00 56.00 108 ALA A N 1
ATOM 834 C CA . ALA A 1 108 ? 26.309 15.248 -42.038 1.00 56.00 108 ALA A CA 1
ATOM 835 C C . ALA A 1 108 ? 25.525 13.954 -41.730 1.00 56.00 108 ALA A C 1
ATOM 837 O O . ALA A 1 108 ? 25.329 13.634 -40.555 1.00 56.00 108 ALA A O 1
ATOM 838 N N . PRO A 1 109 ? 25.097 13.181 -42.751 1.00 62.44 109 PRO A N 1
ATOM 839 C CA . PRO A 1 109 ? 24.301 11.983 -42.521 1.00 62.44 109 PRO A CA 1
ATOM 840 C C . PRO A 1 109 ? 25.037 11.031 -41.563 1.00 62.44 109 PRO A C 1
ATOM 842 O O . PRO A 1 109 ? 26.241 10.802 -41.737 1.00 62.44 109 PRO A O 1
ATOM 845 N N . PRO A 1 110 ? 24.340 10.478 -40.554 1.00 74.62 110 PRO A N 1
ATOM 846 C CA . PRO A 1 110 ? 24.976 9.709 -39.496 1.00 74.62 110 PRO A CA 1
ATOM 847 C C . PRO A 1 110 ? 25.661 8.470 -40.074 1.00 74.62 110 PRO A C 1
ATOM 849 O O . PRO A 1 110 ? 25.123 7.778 -40.937 1.00 74.62 110 PRO A O 1
ATOM 852 N N . THR A 1 111 ? 26.872 8.179 -39.605 1.00 85.88 111 THR A N 1
ATOM 853 C CA . THR A 1 111 ? 27.577 6.951 -39.989 1.00 85.88 111 THR A CA 1
ATOM 854 C C . THR A 1 111 ? 27.075 5.775 -39.158 1.00 85.88 111 THR A C 1
ATOM 856 O O . THR A 1 111 ? 26.571 5.955 -38.050 1.00 85.88 111 THR A O 1
ATOM 859 N N . ARG A 1 112 ? 27.274 4.545 -39.648 1.00 87.69 112 ARG A N 1
ATOM 860 C CA . ARG A 1 112 ? 26.979 3.330 -38.874 1.00 87.69 112 ARG A CA 1
ATOM 861 C C . ARG A 1 112 ? 27.630 3.357 -37.484 1.00 87.69 112 ARG A C 1
ATOM 863 O O . ARG A 1 112 ? 26.953 3.087 -36.504 1.00 87.69 112 ARG A O 1
ATOM 870 N N . ALA A 1 113 ? 28.904 3.743 -37.405 1.00 88.38 113 ALA A N 1
ATOM 871 C CA . ALA A 1 113 ? 29.634 3.829 -36.141 1.00 88.38 113 ALA A CA 1
ATOM 872 C C . ALA A 1 113 ? 29.064 4.905 -35.197 1.00 88.38 113 ALA A C 1
ATOM 874 O O . ALA A 1 113 ? 29.021 4.696 -33.988 1.00 88.38 113 ALA A O 1
ATOM 875 N N . ALA A 1 114 ? 28.599 6.040 -35.738 1.00 88.50 114 ALA A N 1
ATOM 876 C CA . ALA A 1 114 ? 27.951 7.081 -34.941 1.00 88.50 114 ALA A CA 1
ATOM 877 C C . ALA A 1 114 ? 26.617 6.595 -34.352 1.00 88.50 114 ALA A C 1
ATOM 879 O O . ALA A 1 114 ? 26.368 6.808 -33.169 1.00 88.50 114 ALA A O 1
ATOM 880 N N . LEU A 1 115 ? 25.806 5.883 -35.145 1.00 90.69 115 LEU A N 1
ATOM 881 C CA . LEU A 1 115 ? 24.561 5.274 -34.668 1.00 90.69 115 LEU A CA 1
ATOM 882 C C . LEU A 1 115 ? 24.838 4.201 -33.608 1.00 90.69 115 LEU A C 1
ATOM 884 O O . LEU A 1 115 ? 24.250 4.232 -32.536 1.00 90.69 115 LEU A O 1
ATOM 888 N N . GLU A 1 116 ? 25.771 3.281 -33.848 1.00 93.12 116 GLU A N 1
ATOM 889 C CA . GLU A 1 116 ? 26.121 2.247 -32.863 1.00 93.12 116 GLU A CA 1
ATOM 890 C C . GLU A 1 116 ? 26.576 2.866 -31.524 1.00 93.12 116 GLU A C 1
ATOM 892 O O . GLU A 1 116 ? 26.149 2.411 -30.462 1.00 93.12 116 GLU A O 1
ATOM 897 N N . ALA A 1 117 ? 27.363 3.949 -31.554 1.00 93.50 117 ALA A N 1
ATOM 898 C CA . ALA A 1 117 ? 27.779 4.673 -30.351 1.00 93.50 117 ALA A CA 1
ATOM 899 C C . ALA A 1 117 ? 26.621 5.416 -29.651 1.00 93.50 117 ALA A C 1
ATOM 901 O O . ALA A 1 117 ? 26.530 5.392 -28.420 1.00 93.50 117 ALA A O 1
ATOM 902 N N . GLU A 1 118 ? 25.723 6.053 -30.412 1.00 92.88 118 GLU A N 1
ATOM 903 C CA . GLU A 1 118 ? 24.523 6.725 -29.892 1.00 92.88 118 GLU A CA 1
ATOM 904 C C . GLU A 1 118 ? 23.627 5.736 -29.130 1.00 92.88 118 GLU A C 1
ATOM 906 O O . GLU A 1 118 ? 23.275 5.968 -27.969 1.00 92.88 118 GLU A O 1
ATOM 911 N N . TYR A 1 119 ? 23.312 4.594 -29.749 1.00 94.12 119 TYR A N 1
ATOM 912 C CA . TYR A 1 119 ? 22.444 3.581 -29.147 1.00 94.12 119 TYR A CA 1
ATOM 913 C C . TYR A 1 119 ? 23.133 2.832 -28.005 1.00 94.12 119 TYR A C 1
ATOM 915 O O . TYR A 1 119 ? 22.469 2.505 -27.023 1.00 94.12 119 TYR A O 1
ATOM 923 N N . ALA A 1 120 ? 24.456 2.633 -28.051 1.00 94.75 120 ALA A N 1
ATOM 924 C CA . ALA A 1 120 ? 25.203 2.109 -26.907 1.00 94.75 120 ALA A CA 1
ATOM 925 C C . ALA A 1 120 ? 25.060 3.021 -25.675 1.00 94.75 120 ALA A C 1
ATOM 927 O O . ALA A 1 120 ? 24.755 2.540 -24.582 1.00 94.75 120 ALA A O 1
ATOM 928 N N . LYS A 1 121 ? 25.188 4.343 -25.856 1.00 94.75 121 LYS A N 1
ATOM 929 C CA . LYS A 1 121 ? 24.985 5.319 -24.776 1.00 94.75 121 LYS A CA 1
ATOM 930 C C . LYS A 1 121 ? 23.535 5.335 -24.282 1.00 94.75 121 LYS A C 1
ATOM 932 O O . LYS A 1 121 ? 23.307 5.360 -23.075 1.00 94.75 121 LYS A O 1
ATOM 937 N N . LYS A 1 122 ? 22.553 5.276 -25.190 1.00 93.81 122 LYS A N 1
ATOM 938 C CA . LYS A 1 122 ? 21.118 5.194 -24.848 1.00 93.81 122 LYS A CA 1
ATOM 939 C C . LYS A 1 122 ? 20.820 3.957 -23.990 1.00 93.81 122 LYS A C 1
ATOM 941 O O . LYS A 1 122 ? 20.189 4.078 -22.942 1.00 93.81 122 LYS A O 1
ATOM 946 N N . LYS A 1 123 ? 21.351 2.792 -24.385 1.00 94.12 123 LYS A N 1
ATOM 947 C CA . LYS A 1 123 ? 21.243 1.532 -23.631 1.00 94.12 123 LYS A CA 1
ATOM 948 C C . LYS A 1 123 ? 21.877 1.630 -22.250 1.00 94.12 123 LYS A C 1
ATOM 950 O O . LYS A 1 123 ? 21.281 1.156 -21.289 1.00 94.12 123 LYS A O 1
ATOM 955 N N . GLN A 1 124 ? 23.046 2.258 -22.139 1.00 95.00 124 GLN A N 1
ATOM 956 C CA . GLN A 1 124 ? 23.707 2.455 -20.851 1.00 95.00 124 GLN A CA 1
ATOM 957 C C . GLN A 1 124 ? 22.851 3.304 -19.901 1.00 95.00 124 GLN A C 1
ATOM 959 O O . GLN A 1 124 ? 22.564 2.859 -18.795 1.00 95.00 124 GLN A O 1
ATOM 964 N N . ILE A 1 125 ? 22.373 4.468 -20.353 1.00 93.56 125 ILE A N 1
ATOM 965 C CA . ILE A 1 125 ? 21.515 5.350 -19.543 1.00 93.56 125 ILE 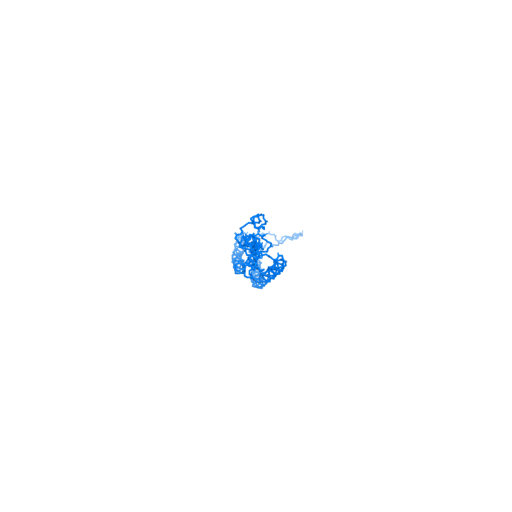A CA 1
ATOM 966 C C . ILE A 1 125 ? 20.240 4.615 -19.110 1.00 93.56 125 ILE A C 1
ATOM 968 O O . ILE A 1 125 ? 19.843 4.672 -17.949 1.00 93.56 125 ILE A O 1
ATOM 972 N N . GLY A 1 126 ? 19.606 3.882 -20.029 1.00 92.81 126 GLY A N 1
ATOM 973 C CA . GLY A 1 126 ? 18.422 3.083 -19.714 1.00 92.81 126 GLY A CA 1
ATOM 974 C C . GLY A 1 126 ? 18.680 1.968 -18.700 1.00 92.81 126 GLY A C 1
ATOM 975 O O . GLY A 1 126 ? 17.816 1.673 -17.875 1.00 92.81 126 GLY A O 1
ATOM 976 N N . ALA A 1 127 ? 19.858 1.340 -18.749 1.00 93.25 127 ALA A N 1
ATOM 977 C CA . ALA A 1 127 ? 20.251 0.317 -17.788 1.00 93.25 127 ALA A CA 1
ATOM 978 C C . ALA A 1 127 ? 20.476 0.913 -16.393 1.00 93.25 127 ALA A C 1
ATOM 980 O O . ALA A 1 127 ? 19.935 0.373 -15.432 1.00 93.25 127 ALA A O 1
ATOM 981 N N . GLU A 1 128 ? 21.185 2.042 -16.306 1.00 95.19 128 GLU A N 1
ATOM 982 C CA . GLU A 1 128 ? 21.422 2.775 -15.056 1.00 95.19 128 GLU A CA 1
ATOM 983 C C . GLU A 1 128 ? 20.102 3.236 -14.415 1.00 95.19 128 GLU A C 1
ATOM 985 O O . GLU A 1 128 ? 19.899 3.049 -13.215 1.00 95.19 128 GLU A O 1
ATOM 990 N N . GLN A 1 129 ? 19.167 3.762 -15.216 1.00 94.69 129 GLN A N 1
ATOM 991 C CA . GLN A 1 129 ? 17.840 4.149 -14.731 1.00 94.69 129 GLN A CA 1
ATOM 992 C C . GLN A 1 129 ? 17.066 2.947 -14.179 1.00 94.69 129 GLN A C 1
ATOM 994 O O . GLN A 1 129 ? 16.513 3.019 -13.085 1.00 94.69 129 GLN A O 1
ATOM 999 N N . PHE A 1 130 ? 17.054 1.824 -14.903 1.00 94.88 130 PHE A N 1
ATOM 1000 C CA . PHE A 1 130 ? 16.396 0.611 -14.423 1.00 94.88 130 PHE A CA 1
ATOM 1001 C C . PHE A 1 130 ? 16.992 0.114 -13.102 1.00 94.88 130 PHE A C 1
ATOM 1003 O O . PHE A 1 130 ? 16.240 -0.276 -12.209 1.00 94.88 130 PHE A O 1
ATOM 1010 N N . ASP A 1 131 ? 18.323 0.084 -12.989 1.00 94.94 131 ASP A N 1
ATOM 1011 C CA . ASP A 1 131 ? 18.987 -0.407 -11.782 1.00 94.94 131 ASP A CA 1
ATOM 1012 C C . ASP A 1 131 ? 18.629 0.503 -10.591 1.00 94.94 131 ASP A C 1
ATOM 1014 O O . ASP A 1 131 ? 18.225 0.003 -9.540 1.00 94.94 131 ASP A O 1
ATOM 1018 N N . SER A 1 132 ? 18.621 1.826 -10.798 1.00 96.19 132 SER A N 1
ATOM 1019 C CA . SER A 1 132 ? 18.162 2.800 -9.799 1.00 96.19 132 SER A CA 1
ATOM 1020 C C . SER A 1 132 ? 16.698 2.589 -9.384 1.00 96.19 132 SER A C 1
ATOM 1022 O O . SER A 1 132 ? 16.389 2.578 -8.189 1.00 96.19 132 SER A O 1
ATOM 1024 N N . ASP A 1 133 ? 15.794 2.363 -10.341 1.00 95.50 133 ASP A N 1
ATOM 1025 C CA . ASP A 1 133 ? 14.372 2.142 -10.057 1.00 95.50 133 ASP A CA 1
ATOM 1026 C C . ASP A 1 133 ? 14.139 0.842 -9.273 1.00 95.50 133 ASP A C 1
ATOM 1028 O O . ASP A 1 133 ? 13.321 0.806 -8.350 1.00 95.50 133 ASP A O 1
ATOM 1032 N N . ILE A 1 134 ? 14.875 -0.228 -9.594 1.00 94.69 134 ILE A N 1
ATOM 1033 C CA . ILE A 1 134 ? 14.819 -1.499 -8.860 1.00 94.69 134 ILE A CA 1
ATOM 1034 C C . ILE A 1 134 ? 15.333 -1.335 -7.428 1.00 94.69 134 ILE A C 1
ATOM 1036 O O . ILE A 1 134 ? 14.703 -1.845 -6.495 1.00 94.69 134 ILE A O 1
ATOM 1040 N N . GLU A 1 135 ? 16.444 -0.623 -7.240 1.00 94.75 135 GLU A N 1
ATOM 1041 C CA . GLU A 1 135 ? 17.010 -0.345 -5.917 1.00 94.75 135 GLU A CA 1
ATOM 1042 C C . GLU A 1 135 ? 16.054 0.483 -5.049 1.00 94.75 135 GLU A C 1
ATOM 1044 O O . GLU A 1 135 ? 15.922 0.218 -3.852 1.00 94.75 135 GLU A O 1
ATOM 1049 N N . ALA A 1 136 ? 15.307 1.416 -5.647 1.00 96.44 136 ALA A N 1
ATOM 1050 C CA . ALA A 1 136 ? 14.327 2.239 -4.943 1.00 96.44 136 ALA A CA 1
ATOM 1051 C C . ALA A 1 136 ? 13.084 1.460 -4.460 1.00 96.44 136 ALA A C 1
ATOM 1053 O O . ALA A 1 136 ? 12.413 1.893 -3.515 1.00 96.44 136 ALA A O 1
ATOM 1054 N N . LEU A 1 137 ? 12.766 0.298 -5.051 1.00 95.12 137 LEU A N 1
ATOM 1055 C CA . LEU A 1 137 ? 11.563 -0.463 -4.688 1.00 95.12 137 LEU A CA 1
ATOM 1056 C C . LEU A 1 137 ? 11.616 -1.050 -3.272 1.00 95.12 137 LEU A C 1
ATOM 1058 O O . LEU A 1 137 ? 10.590 -1.080 -2.591 1.00 95.12 137 LEU A O 1
ATOM 1062 N N . ALA A 1 138 ? 12.769 -1.558 -2.826 1.00 93.69 138 ALA A N 1
ATOM 1063 C CA . ALA A 1 138 ? 12.866 -2.205 -1.514 1.00 93.69 138 ALA A CA 1
ATOM 1064 C C . ALA A 1 138 ? 12.677 -1.207 -0.350 1.00 93.69 138 ALA A C 1
ATOM 1066 O O . ALA A 1 138 ? 11.804 -1.455 0.485 1.00 93.69 138 ALA A O 1
ATOM 1067 N N . PRO A 1 139 ? 13.358 -0.042 -0.323 1.00 97.19 139 PRO A N 1
ATOM 1068 C CA . PRO A 1 139 ? 13.093 0.996 0.673 1.00 97.19 139 PRO A CA 1
ATOM 1069 C C . PRO A 1 139 ? 11.646 1.500 0.646 1.00 97.19 139 PRO A C 1
ATOM 1071 O O . PRO A 1 139 ? 11.042 1.708 1.698 1.00 97.19 139 PRO A O 1
ATOM 1074 N N . ALA A 1 140 ? 11.057 1.665 -0.545 1.00 95.88 140 ALA A N 1
ATOM 1075 C CA . ALA A 1 140 ? 9.663 2.084 -0.676 1.00 95.88 140 ALA A CA 1
ATOM 1076 C C . ALA A 1 140 ? 8.691 1.056 -0.071 1.00 95.88 140 ALA A C 1
ATOM 1078 O O . ALA A 1 140 ? 7.746 1.436 0.625 1.00 95.88 140 ALA A O 1
ATOM 1079 N N . LYS A 1 141 ? 8.947 -0.242 -0.280 1.00 97.00 141 LYS A N 1
ATOM 1080 C CA . LYS A 1 141 ? 8.189 -1.328 0.353 1.00 97.00 141 LYS A CA 1
ATOM 1081 C C . LYS A 1 141 ? 8.295 -1.255 1.875 1.00 97.00 141 LYS A C 1
ATOM 1083 O O . LYS A 1 141 ? 7.274 -1.317 2.552 1.00 97.00 141 LYS A O 1
ATOM 1088 N N . ASP A 1 142 ? 9.497 -1.093 2.417 1.00 97.06 142 ASP A N 1
ATOM 1089 C CA . ASP A 1 142 ? 9.707 -1.065 3.869 1.00 97.06 142 ASP A CA 1
ATOM 1090 C C . ASP A 1 142 ? 9.020 0.143 4.528 1.00 97.06 142 ASP A C 1
ATOM 1092 O O . ASP A 1 142 ? 8.398 0.010 5.586 1.00 97.06 142 ASP A O 1
ATOM 1096 N N . LEU A 1 143 ? 9.038 1.307 3.868 1.00 97.38 143 LEU A N 1
ATOM 1097 C CA . LEU A 1 143 ? 8.274 2.481 4.296 1.00 97.38 143 LEU A CA 1
ATOM 1098 C C . LEU A 1 143 ? 6.762 2.222 4.275 1.00 97.38 143 LEU A C 1
ATOM 1100 O O . LEU A 1 143 ? 6.072 2.570 5.235 1.00 97.38 143 LEU A O 1
ATOM 1104 N N . ALA A 1 144 ? 6.246 1.580 3.224 1.00 96.12 144 ALA A N 1
ATOM 1105 C CA . ALA A 1 144 ? 4.833 1.218 3.136 1.00 96.12 144 ALA A CA 1
ATOM 1106 C C . ALA A 1 144 ? 4.428 0.218 4.233 1.00 96.12 144 ALA A C 1
ATOM 1108 O O . ALA A 1 144 ? 3.390 0.396 4.871 1.00 96.12 144 ALA A O 1
ATOM 1109 N N . MET A 1 145 ? 5.269 -0.783 4.515 1.00 96.81 145 MET A N 1
ATOM 1110 C CA . MET A 1 145 ? 5.053 -1.747 5.601 1.00 96.81 145 MET A CA 1
ATOM 1111 C C . MET A 1 145 ? 4.990 -1.054 6.960 1.00 96.81 145 MET A C 1
ATOM 1113 O O . MET A 1 145 ? 4.092 -1.323 7.759 1.00 96.81 145 MET A O 1
ATOM 1117 N N . LYS A 1 146 ? 5.921 -0.131 7.221 1.00 96.81 146 LYS A N 1
ATOM 1118 C CA . LYS A 1 146 ? 5.928 0.657 8.455 1.00 96.81 146 LYS A CA 1
ATOM 1119 C C . LYS A 1 146 ? 4.648 1.486 8.592 1.00 96.81 146 LYS A C 1
ATOM 1121 O O . LYS A 1 146 ? 3.989 1.406 9.626 1.00 96.81 146 LYS A O 1
ATOM 1126 N N . ALA A 1 147 ? 4.254 2.202 7.541 1.00 95.81 147 ALA A N 1
ATOM 1127 C CA . ALA A 1 147 ? 3.033 3.005 7.539 1.00 95.81 147 ALA A CA 1
ATOM 1128 C C . ALA A 1 147 ? 1.763 2.153 7.736 1.00 95.81 147 ALA A C 1
ATOM 1130 O O . ALA A 1 147 ? 0.838 2.570 8.433 1.00 95.81 147 ALA A O 1
ATOM 1131 N N . ALA A 1 148 ? 1.710 0.944 7.165 1.00 95.38 148 ALA A N 1
ATOM 1132 C CA . ALA A 1 148 ? 0.593 0.021 7.362 1.00 95.38 148 ALA A CA 1
ATOM 1133 C C . ALA A 1 148 ? 0.470 -0.431 8.823 1.00 95.38 148 ALA A C 1
ATOM 1135 O O . ALA A 1 148 ? -0.628 -0.395 9.383 1.00 95.38 148 ALA A O 1
ATOM 1136 N N . ARG A 1 149 ? 1.591 -0.782 9.463 1.00 95.06 149 ARG A N 1
ATOM 1137 C CA . ARG A 1 149 ? 1.623 -1.141 10.890 1.00 95.06 149 ARG A CA 1
ATOM 1138 C C . ARG A 1 149 ? 1.200 0.024 11.775 1.00 95.06 149 ARG A C 1
ATOM 1140 O O . ARG A 1 149 ? 0.331 -0.141 12.625 1.00 95.06 149 ARG A O 1
ATOM 1147 N N . GLU A 1 150 ? 1.743 1.215 11.531 1.00 95.62 150 GLU A N 1
ATOM 1148 C CA . GLU A 1 150 ? 1.369 2.432 12.263 1.00 95.62 150 GLU A CA 1
ATOM 1149 C C . GLU A 1 150 ? -0.127 2.744 12.123 1.00 95.62 150 GLU A C 1
ATOM 1151 O O . GLU A 1 150 ? -0.787 3.082 13.105 1.00 95.62 150 GLU A O 1
ATOM 1156 N N . LYS A 1 151 ? -0.699 2.559 10.927 1.00 93.12 151 LYS A N 1
ATOM 1157 C CA . LYS A 1 151 ? -2.138 2.729 10.684 1.00 93.12 151 LYS A CA 1
ATOM 1158 C C . LYS A 1 151 ? -2.984 1.732 11.479 1.00 93.12 151 LYS A C 1
ATOM 1160 O O . LYS A 1 151 ? -4.018 2.119 12.027 1.00 93.12 151 LYS A O 1
ATOM 1165 N N . VAL A 1 152 ? -2.577 0.463 11.529 1.00 94.88 152 VAL A N 1
ATOM 1166 C CA . VAL A 1 152 ? -3.273 -0.572 12.308 1.00 94.88 152 VAL A CA 1
ATOM 1167 C C . VAL A 1 152 ? -3.211 -0.246 13.797 1.00 94.88 152 VAL A C 1
ATOM 1169 O O . VAL A 1 152 ? -4.251 -0.243 14.454 1.00 94.88 152 VAL A O 1
ATOM 1172 N N . GLU A 1 153 ? -2.033 0.088 14.323 1.00 95.62 153 GLU A N 1
ATOM 1173 C CA . GLU A 1 153 ? -1.859 0.433 15.738 1.00 95.62 153 GLU A CA 1
ATOM 1174 C C . GLU A 1 153 ? -2.645 1.689 16.129 1.00 95.62 153 GLU A C 1
ATOM 1176 O O . GLU A 1 153 ? -3.340 1.687 17.146 1.00 95.62 153 GLU A O 1
ATOM 1181 N N . ALA A 1 154 ? -2.648 2.727 15.287 1.00 94.88 154 ALA A N 1
ATOM 1182 C CA . ALA A 1 154 ? -3.471 3.914 15.504 1.00 94.88 154 ALA A CA 1
ATOM 1183 C C . ALA A 1 154 ? -4.966 3.562 15.591 1.00 94.88 154 ALA A C 1
ATOM 1185 O O . ALA A 1 154 ? -5.668 4.032 16.487 1.00 94.88 154 ALA A O 1
ATOM 1186 N N . LYS A 1 155 ? -5.456 2.682 14.707 1.00 93.31 155 LYS A N 1
ATOM 1187 C CA . LYS A 1 155 ? -6.857 2.237 14.728 1.00 93.31 155 LYS A CA 1
ATOM 1188 C C . LYS A 1 155 ? -7.178 1.326 15.912 1.00 93.31 155 LYS A C 1
ATOM 1190 O O . LYS A 1 155 ? -8.276 1.432 16.455 1.00 93.31 155 LYS A O 1
ATOM 1195 N N . LYS A 1 156 ? -6.246 0.478 16.357 1.00 93.12 156 LYS A N 1
ATOM 1196 C CA . LYS A 1 156 ? -6.394 -0.299 17.601 1.00 93.12 156 LYS A CA 1
ATOM 1197 C C . LYS A 1 156 ? -6.495 0.621 18.817 1.00 93.12 156 LYS A C 1
ATOM 1199 O O . LYS A 1 156 ? -7.357 0.402 19.664 1.00 93.12 156 LYS A O 1
ATOM 1204 N N . ALA A 1 157 ? -5.663 1.660 18.887 1.00 94.12 157 ALA A N 1
ATOM 1205 C CA . ALA A 1 157 ? -5.705 2.641 19.968 1.00 94.12 157 ALA A CA 1
ATOM 1206 C C . ALA A 1 157 ? -7.030 3.424 19.981 1.00 94.12 157 ALA A C 1
ATOM 1208 O O . ALA A 1 157 ? -7.649 3.566 21.035 1.00 94.12 157 ALA A O 1
ATOM 1209 N N . GLU A 1 158 ? -7.506 3.863 18.813 1.00 93.94 158 GLU A N 1
ATOM 1210 C CA . GLU A 1 158 ? -8.810 4.520 18.655 1.00 93.94 158 GLU A CA 1
ATOM 1211 C C . GLU A 1 158 ? -9.958 3.603 19.109 1.00 93.94 158 GLU A C 1
ATOM 1213 O O . GLU A 1 158 ? -10.820 4.016 19.886 1.00 93.94 158 GLU A O 1
ATOM 1218 N N . PHE A 1 159 ? -9.933 2.330 18.693 1.00 93.31 159 PHE A N 1
ATOM 1219 C CA . PHE A 1 159 ? -10.917 1.328 19.106 1.00 93.31 159 PHE A CA 1
ATOM 1220 C C . PHE A 1 159 ? -10.906 1.113 20.625 1.00 93.31 159 PHE A C 1
ATOM 1222 O O . PHE A 1 159 ? -11.961 1.090 21.258 1.00 93.31 159 PHE A O 1
ATOM 1229 N N . ALA A 1 160 ? -9.720 0.989 21.226 1.00 93.38 160 ALA A N 1
ATOM 1230 C CA . ALA A 1 160 ? -9.570 0.806 22.666 1.00 93.38 160 ALA A CA 1
ATOM 1231 C C . ALA A 1 160 ? -10.102 2.012 23.460 1.00 93.38 160 ALA A C 1
ATOM 1233 O O . ALA A 1 160 ? -10.777 1.821 24.475 1.00 93.38 160 ALA A O 1
ATOM 1234 N N . ALA A 1 161 ? -9.855 3.237 22.986 1.00 94.31 161 ALA A N 1
ATOM 1235 C CA . ALA A 1 161 ? -10.383 4.455 23.596 1.00 94.31 161 ALA A CA 1
ATOM 1236 C C . ALA A 1 161 ? -11.918 4.508 23.522 1.00 94.31 161 ALA A C 1
ATOM 1238 O O . ALA A 1 161 ? -12.575 4.670 24.548 1.00 94.31 161 ALA A O 1
ATOM 1239 N N . ALA A 1 162 ? -12.502 4.263 22.344 1.00 93.25 162 ALA A N 1
ATOM 1240 C CA . ALA A 1 162 ? -13.956 4.233 22.176 1.00 93.25 162 ALA A CA 1
ATOM 1241 C C . ALA A 1 162 ? -14.623 3.135 23.025 1.00 93.25 162 ALA A C 1
ATOM 1243 O O . ALA A 1 162 ? -15.685 3.349 23.617 1.00 93.25 162 ALA A O 1
ATOM 1244 N N . LYS A 1 163 ? -13.981 1.964 23.137 1.00 94.56 163 LYS A N 1
ATOM 1245 C 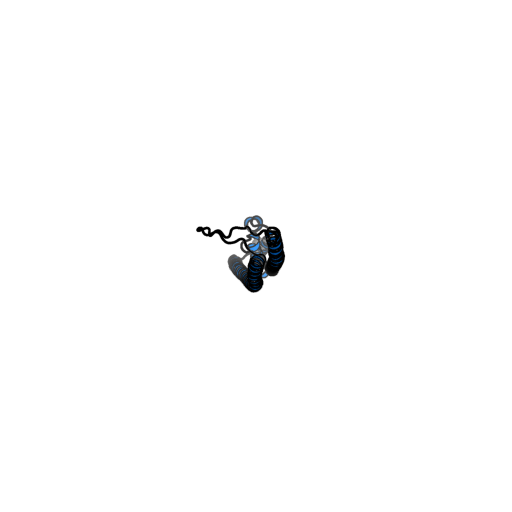CA . LYS A 1 163 ? -14.453 0.872 23.995 1.00 94.56 163 LYS A CA 1
ATOM 1246 C C . LYS A 1 163 ? -14.440 1.277 25.463 1.00 94.56 163 LYS A C 1
ATOM 1248 O O . LYS A 1 163 ? -15.424 1.034 26.159 1.00 94.56 163 LYS A O 1
ATOM 1253 N N . LYS A 1 164 ? -13.363 1.913 25.927 1.00 95.31 164 LYS A N 1
ATOM 1254 C CA . LYS A 1 164 ? -13.262 2.420 27.299 1.00 95.31 164 LYS A CA 1
ATOM 1255 C C . LYS A 1 164 ? -14.365 3.438 27.600 1.00 95.31 164 LYS A C 1
ATOM 1257 O O . LYS A 1 164 ? -15.087 3.268 28.579 1.00 95.31 164 LYS A O 1
ATOM 1262 N N . ASP A 1 165 ? -14.568 4.412 26.719 1.00 94.38 165 ASP A N 1
ATOM 1263 C CA . ASP A 1 165 ? -15.619 5.423 26.877 1.00 94.38 165 ASP A CA 1
ATOM 1264 C C . ASP A 1 165 ? -17.022 4.798 26.925 1.00 94.38 165 ASP A C 1
ATOM 1266 O O . ASP A 1 165 ? -17.889 5.235 27.690 1.00 94.38 165 ASP A O 1
ATOM 1270 N N . CYS A 1 166 ? -17.266 3.761 26.118 1.00 94.19 166 CYS A N 1
ATOM 1271 C CA . CYS A 1 166 ? -18.512 3.005 26.167 1.00 94.19 166 CYS A CA 1
ATOM 1272 C C . CYS A 1 166 ? -18.687 2.273 27.505 1.00 94.19 166 CYS A C 1
ATOM 1274 O O . CYS A 1 166 ? -19.764 2.351 28.097 1.00 94.19 166 CYS A O 1
ATOM 1276 N N . LEU A 1 167 ? -17.643 1.604 28.003 1.00 94.94 167 LEU A N 1
ATOM 1277 C CA . LEU A 1 167 ? -17.677 0.888 29.280 1.00 94.94 167 LEU A CA 1
ATOM 1278 C C . LEU A 1 167 ? -17.974 1.834 30.449 1.00 94.94 167 LEU A C 1
ATOM 1280 O O . LEU A 1 167 ? -18.837 1.533 31.276 1.00 94.94 167 LEU A O 1
ATOM 1284 N N . ASP A 1 168 ? -17.328 2.999 30.486 1.00 94.44 168 ASP A N 1
ATOM 1285 C CA . ASP A 1 168 ? -17.538 4.003 31.533 1.00 94.44 168 ASP A CA 1
ATOM 1286 C C . ASP A 1 168 ? -18.987 4.536 31.512 1.00 94.44 168 ASP A C 1
ATOM 1288 O O . ASP A 1 168 ? -19.649 4.655 32.554 1.00 94.44 168 ASP A O 1
ATOM 1292 N N . LYS A 1 169 ? -19.551 4.763 30.316 1.00 93.06 169 LYS A N 1
ATOM 1293 C CA . LYS A 1 169 ? -20.969 5.132 30.147 1.00 93.06 169 LYS A CA 1
ATOM 1294 C C . LYS A 1 169 ? -21.923 4.003 30.541 1.00 93.06 169 LYS A C 1
ATOM 1296 O O . LYS A 1 169 ? -22.932 4.253 31.199 1.00 93.06 169 LYS A O 1
ATOM 1301 N N . ALA A 1 170 ? -21.632 2.761 30.172 1.00 91.38 170 ALA A N 1
ATOM 1302 C CA . ALA A 1 170 ? -22.489 1.620 30.484 1.00 91.38 170 ALA A CA 1
ATOM 1303 C C . ALA A 1 170 ? -22.543 1.335 31.995 1.00 91.38 170 ALA A C 1
ATOM 1305 O O . ALA A 1 170 ? -23.616 1.087 32.550 1.00 91.38 170 ALA A O 1
ATOM 1306 N N . ARG A 1 171 ? -21.398 1.453 32.680 1.00 91.50 171 ARG A N 1
ATOM 1307 C CA . ARG A 1 171 ? -21.296 1.315 34.140 1.00 91.50 171 ARG A CA 1
ATOM 1308 C C . ARG A 1 171 ? -22.045 2.425 34.872 1.00 91.50 171 ARG A C 1
ATOM 1310 O O . ARG A 1 171 ? -22.832 2.142 35.772 1.00 91.50 171 ARG A O 1
ATOM 1317 N N . SER A 1 172 ? -21.854 3.680 34.463 1.00 92.75 172 SER A N 1
ATOM 1318 C CA . SER A 1 172 ? -22.536 4.826 35.087 1.00 92.75 172 SER A CA 1
ATOM 1319 C C . SER A 1 172 ? -24.056 4.815 34.876 1.00 92.75 172 SER A C 1
ATOM 1321 O O . SER A 1 172 ? -24.797 5.231 35.764 1.00 92.75 172 SER A O 1
ATOM 1323 N N . THR A 1 173 ? -24.532 4.276 33.750 1.00 89.25 173 THR A N 1
ATOM 1324 C CA . THR A 1 173 ? -25.968 4.112 33.454 1.00 89.25 173 THR A CA 1
ATOM 1325 C C . THR A 1 173 ? -26.576 2.815 33.992 1.00 89.25 173 THR A C 1
ATOM 1327 O O . THR A 1 173 ? -27.779 2.615 33.845 1.00 89.25 173 THR A O 1
ATOM 1330 N N . LYS A 1 174 ? -25.783 1.964 34.661 1.00 90.56 174 LYS A N 1
ATOM 1331 C CA . LYS A 1 174 ? -26.220 0.694 35.269 1.00 90.56 174 LYS A CA 1
ATOM 1332 C C . LYS A 1 174 ? -26.958 -0.215 34.279 1.00 90.56 174 LYS A C 1
ATOM 1334 O O . LYS A 1 174 ? -28.047 -0.706 34.574 1.00 90.56 174 LYS A O 1
ATOM 1339 N N . VAL A 1 175 ? -26.360 -0.431 33.104 1.00 90.25 175 VAL A N 1
ATOM 1340 C CA . VAL A 1 175 ? -26.913 -1.333 32.081 1.00 90.25 175 VAL A CA 1
ATOM 1341 C C . VAL A 1 175 ? -27.194 -2.717 32.678 1.00 90.25 175 VAL A C 1
ATOM 1343 O O . VAL A 1 175 ? -26.342 -3.332 33.326 1.00 90.25 175 VAL A O 1
ATOM 1346 N N . THR A 1 176 ? -28.411 -3.207 32.455 1.00 93.12 176 THR A N 1
ATOM 1347 C CA . THR A 1 176 ? -28.840 -4.532 32.914 1.00 93.12 176 THR A CA 1
ATOM 1348 C C . THR A 1 176 ? -28.330 -5.627 31.984 1.00 93.12 176 THR A C 1
ATOM 1350 O O . THR A 1 176 ? -28.088 -5.398 30.797 1.00 93.12 176 THR A O 1
ATOM 1353 N N . ARG A 1 177 ? -28.234 -6.855 32.497 1.00 92.75 177 ARG A N 1
ATOM 1354 C CA . ARG A 1 177 ? -27.860 -8.034 31.708 1.00 92.75 177 ARG A CA 1
ATOM 1355 C C . ARG A 1 177 ? -28.743 -8.219 30.471 1.00 92.75 177 ARG A C 1
ATOM 1357 O O . ARG A 1 177 ? -28.226 -8.471 29.389 1.00 92.75 177 ARG A O 1
ATOM 1364 N N . ALA A 1 178 ? -30.057 -8.042 30.614 1.00 91.31 178 ALA A N 1
ATOM 1365 C CA . ALA A 1 178 ? -31.005 -8.183 29.507 1.00 91.31 178 ALA A CA 1
ATOM 1366 C C . ALA A 1 178 ? -30.753 -7.152 28.391 1.00 91.31 178 ALA A C 1
ATOM 1368 O O . ALA A 1 178 ? -30.739 -7.501 27.211 1.00 91.31 178 ALA A O 1
ATOM 1369 N N . GLN A 1 179 ? -30.487 -5.893 28.759 1.00 91.81 179 GLN A N 1
ATOM 1370 C CA . GLN A 1 179 ? -30.125 -4.848 27.797 1.00 91.81 179 GLN A CA 1
ATOM 1371 C C . GLN A 1 179 ? -28.787 -5.149 27.111 1.00 91.81 179 GLN A C 1
ATOM 1373 O O . GLN A 1 179 ? -28.686 -5.002 25.893 1.00 91.81 179 GLN A O 1
ATOM 1378 N N . ALA A 1 180 ? -27.772 -5.581 27.869 1.00 93.25 180 ALA A N 1
ATOM 1379 C CA . ALA A 1 180 ? -26.466 -5.934 27.318 1.00 93.25 180 ALA A CA 1
ATOM 1380 C C . ALA A 1 180 ? -26.574 -7.094 26.318 1.00 93.25 180 ALA A C 1
ATOM 1382 O O . ALA A 1 180 ? -26.085 -6.969 25.201 1.00 93.25 180 ALA A O 1
ATOM 1383 N N . GLN A 1 181 ? -27.282 -8.172 26.667 1.00 94.88 181 GLN A N 1
ATOM 1384 C CA . GLN A 1 181 ? -27.486 -9.331 25.789 1.00 94.88 181 GLN A CA 1
ATOM 1385 C C . GLN A 1 181 ? -28.212 -8.962 24.493 1.00 94.88 181 GLN A C 1
ATOM 1387 O O . GLN A 1 181 ? -27.713 -9.265 23.411 1.00 94.88 181 GLN A O 1
ATOM 1392 N N . CYS A 1 182 ? -29.315 -8.211 24.580 1.00 93.50 182 CYS A N 1
ATOM 1393 C CA . CYS A 1 182 ? -30.021 -7.732 23.388 1.00 93.50 182 CYS A CA 1
ATOM 1394 C C . CYS A 1 182 ? -29.086 -6.922 22.471 1.00 93.50 182 CYS A C 1
ATOM 1396 O O . CYS A 1 182 ? -29.051 -7.115 21.256 1.00 93.50 182 CYS A O 1
ATOM 1398 N N . ARG A 1 183 ? -28.267 -6.040 23.057 1.00 93.88 183 ARG A N 1
ATOM 1399 C CA . ARG A 1 183 ? -27.313 -5.203 22.320 1.00 93.88 183 ARG A CA 1
ATOM 1400 C C . ARG A 1 183 ? -26.115 -5.967 21.768 1.00 93.88 183 ARG A C 1
ATOM 1402 O O . ARG A 1 183 ? -25.595 -5.548 20.742 1.00 93.88 183 ARG A O 1
ATOM 1409 N N . ILE A 1 184 ? -25.674 -7.052 22.400 1.00 95.00 184 ILE A N 1
ATOM 1410 C CA . ILE A 1 184 ? -24.641 -7.954 21.861 1.00 95.00 184 ILE A CA 1
ATOM 1411 C C . ILE A 1 184 ? -25.156 -8.642 20.590 1.00 95.00 184 ILE A C 1
ATOM 1413 O O . ILE A 1 184 ? -24.429 -8.754 19.604 1.00 95.00 184 ILE A O 1
ATOM 1417 N N . GLU A 1 185 ? -26.419 -9.068 20.599 1.00 93.44 185 GLU A N 1
ATOM 1418 C CA . GLU A 1 185 ? -27.047 -9.797 19.492 1.00 93.44 185 GLU A CA 1
ATOM 1419 C C . GLU A 1 185 ? -27.518 -8.885 18.347 1.00 93.44 185 GLU A C 1
ATOM 1421 O O . GLU A 1 185 ? -27.726 -9.351 17.221 1.00 93.44 185 GLU A O 1
ATOM 1426 N N . ALA A 1 186 ? -27.656 -7.580 18.604 1.00 91.31 186 ALA A N 1
ATOM 1427 C CA . ALA A 1 186 ? -28.066 -6.597 17.611 1.00 91.31 186 ALA A CA 1
ATOM 1428 C C . ALA A 1 186 ? -27.079 -6.537 16.431 1.00 91.31 186 ALA A C 1
ATOM 1430 O O . ALA A 1 186 ? -25.892 -6.244 16.589 1.00 91.31 186 ALA A O 1
ATOM 1431 N N . ARG A 1 187 ? -27.586 -6.789 15.219 1.00 89.00 187 ARG A N 1
ATOM 1432 C CA . ARG A 1 187 ? -26.787 -6.802 13.979 1.00 89.00 187 ARG A CA 1
ATOM 1433 C C . ARG A 1 187 ? -26.779 -5.474 13.234 1.00 89.00 187 ARG A C 1
ATOM 1435 O O . ARG A 1 187 ? -25.972 -5.294 12.327 1.00 89.00 187 ARG A O 1
ATOM 1442 N N . ASP A 1 188 ? -27.673 -4.568 13.603 1.00 88.81 188 ASP A N 1
ATOM 1443 C CA . ASP A 1 188 ? -27.864 -3.279 12.958 1.00 88.81 188 ASP A CA 1
ATOM 1444 C C . ASP A 1 188 ? -28.104 -2.165 14.003 1.00 88.81 188 ASP A C 1
ATOM 1446 O O . ASP A 1 188 ? -28.503 -2.452 15.141 1.00 88.81 188 ASP A O 1
ATOM 1450 N N . PRO A 1 189 ? -27.865 -0.891 13.639 1.00 86.81 189 PRO A N 1
ATOM 1451 C CA . PRO A 1 189 ? -28.075 0.234 14.546 1.00 86.81 189 PRO A CA 1
ATOM 1452 C C . PRO A 1 189 ? -29.518 0.385 15.048 1.00 86.81 189 PRO A C 1
ATOM 1454 O O . PRO A 1 189 ? -29.707 0.806 16.189 1.00 86.81 189 PRO A O 1
ATOM 1457 N N . ASP A 1 190 ? -30.531 0.061 14.237 1.00 87.44 190 ASP A N 1
ATOM 1458 C CA . ASP A 1 190 ? -31.942 0.216 14.619 1.00 87.44 190 ASP A CA 1
ATOM 1459 C C . ASP A 1 190 ? -32.301 -0.752 15.750 1.00 87.44 190 ASP A C 1
ATOM 1461 O O . ASP A 1 190 ? -32.796 -0.337 16.799 1.00 87.44 190 ASP A O 1
ATOM 1465 N N . THR A 1 191 ? -31.950 -2.028 15.598 1.00 88.06 191 THR A N 1
ATOM 1466 C CA . THR A 1 191 ? -32.133 -3.030 16.649 1.00 88.06 191 THR A CA 1
ATOM 1467 C C . THR A 1 191 ? -31.387 -2.629 17.924 1.00 88.06 191 THR A C 1
ATOM 1469 O O . THR A 1 191 ? -31.968 -2.665 19.010 1.00 88.06 191 THR A O 1
ATOM 1472 N N . TYR A 1 192 ? -30.139 -2.165 17.800 1.00 88.88 192 TYR A N 1
ATOM 1473 C CA . TYR A 1 192 ? -29.320 -1.775 18.950 1.00 88.88 192 TYR A CA 1
ATOM 1474 C C . TYR A 1 192 ? -29.945 -0.623 19.759 1.00 88.88 192 TYR A C 1
ATOM 1476 O O . TYR A 1 192 ? -30.002 -0.691 20.989 1.00 88.88 192 TYR A O 1
ATOM 1484 N N . TRP A 1 193 ? -30.405 0.443 19.095 1.00 82.94 193 TRP A N 1
ATOM 1485 C CA . TRP A 1 193 ? -30.846 1.670 19.773 1.00 82.94 193 TRP A CA 1
ATOM 1486 C C . TRP A 1 193 ? -32.339 1.715 20.089 1.00 82.94 193 TRP A C 1
ATOM 1488 O O . TRP A 1 193 ? -32.722 2.255 21.129 1.00 82.94 193 TRP A O 1
ATOM 1498 N N . ASN A 1 194 ? -33.172 1.163 19.207 1.00 87.50 194 ASN A N 1
ATOM 1499 C CA . ASN A 1 194 ? -34.622 1.307 19.299 1.00 87.50 194 ASN A CA 1
ATOM 1500 C C . ASN A 1 194 ? -35.289 0.085 19.933 1.00 87.50 194 ASN A C 1
ATOM 1502 O O . ASN A 1 194 ? -36.286 0.247 20.634 1.00 87.50 194 ASN A O 1
ATOM 1506 N N . LYS A 1 195 ? -34.739 -1.121 19.733 1.00 87.12 195 LYS A N 1
ATOM 1507 C CA . LYS A 1 195 ? -35.342 -2.370 20.236 1.00 87.12 195 LYS A CA 1
ATOM 1508 C C . LYS A 1 195 ? -34.722 -2.866 21.545 1.00 87.12 195 LYS A C 1
ATOM 1510 O O . LYS A 1 195 ? -35.419 -3.495 22.331 1.00 87.12 195 LYS A O 1
ATOM 1515 N N . CYS A 1 196 ? -33.456 -2.543 21.811 1.00 87.00 196 CYS A N 1
ATOM 1516 C CA . CYS A 1 196 ? -32.721 -2.973 23.009 1.00 87.00 196 CYS A CA 1
ATOM 1517 C C . CYS A 1 196 ? -32.557 -1.863 24.067 1.00 87.00 196 CYS A C 1
ATOM 1519 O O . CYS A 1 196 ? -31.455 -1.646 24.596 1.00 87.00 196 CYS A O 1
ATOM 1521 N N . ARG A 1 197 ? -33.623 -1.097 24.319 1.00 75.38 197 ARG A N 1
ATOM 1522 C CA . ARG A 1 197 ? -33.580 0.086 25.187 1.00 75.38 197 ARG A CA 1
ATOM 1523 C C . ARG A 1 197 ? -33.802 -0.242 26.655 1.00 75.38 197 ARG A C 1
ATOM 1525 O O . ARG A 1 197 ? -34.706 -1.038 26.969 1.00 75.38 197 ARG A O 1
#

Secondary structure (DSSP, 8-state):
------SSSSSSSSSS-----PPBPPHHHHHHHHHHHHHHTT---PPPHHHHHHHHHHHHHHHHHHHHHHHHHHHHHHHHHHHHHHHTSPPTT-S-S-----SS--PPPPPHHHHHHHHHHHHHHHHHHHHHHHHHHHHHHHHHHHHHHHHHHHHHHHHHHHHHHHHHHHHHTT-BHHHHHHHHH--SHHIIIII--

pLDDT: mean 83.44, std 18.5, range [36.28, 97.56]

Radius of gyration: 40.66 Å; chains: 1; bounding box: 88×40×134 Å